Protein AF-A0A534IJT6-F1 (afdb_monomer)

Nearest PDB structures (foldseek):
  8g1h-assembly1_A-2  TM=8.885E-01  e=8.864E-21  synthetic construct
  7r8y-assembly1_A  TM=8.360E-01  e=1.418E-17  synthetic construct
  4jjp-assembly1_A  TM=8.317E-01  e=1.551E-15  Clostridioides difficile 630
  1jxi-assembly1_B  TM=8.438E-01  e=3.642E-15  Salmonella enterica subsp. enterica serovar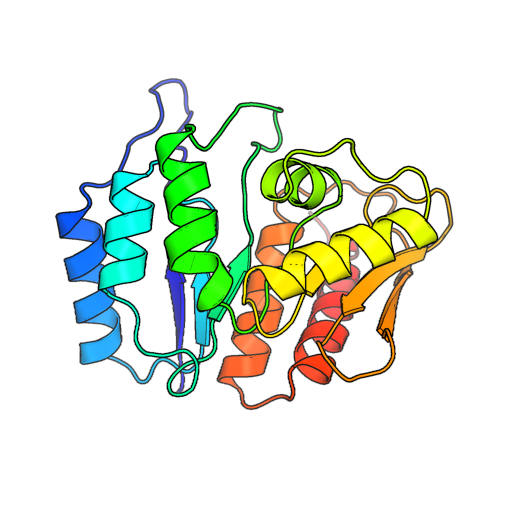 Typhimurium
  2i5b-assembly2_D  TM=8.541E-01  e=3.871E-15  Bacillus subtilis

Sequence (214 aa):
MTAVLVIAGSDSSGGAGLVREPPDLVRAQIAAAFATRRVGAIKIGMLGTGAVALAVAASLPPREQVPMVLDPVLLSSSGGVLLEDAGRTALREELLPRATLVTPNVAELASLLGVAAAGTEAELIEQGRALLELGPRSVLVKGGHGGGREAVDLLLLEREPLRRLSAPRSARTLRGTGCALASAIAAGLAAGSSLEDACARAKQHLVELFQQPA

Solvent-accessible surface area (backbone atoms only — not comparable to full-atom values): 11602 Å² total; per-residue (Å²): 129,60,37,66,47,75,47,61,57,57,76,57,69,87,83,68,54,71,60,76,75,58,37,69,56,54,36,52,52,53,54,50,49,62,74,73,42,56,58,31,11,31,28,38,45,35,50,57,37,25,64,34,38,46,31,49,45,77,63,55,76,60,40,90,80,34,40,25,31,36,31,62,51,47,57,44,100,83,70,45,80,38,49,50,69,64,19,53,49,30,42,52,71,56,40,35,46,46,17,45,30,34,49,27,38,57,65,42,46,16,62,76,71,75,51,78,59,60,89,45,71,69,48,42,51,52,51,49,49,59,52,38,76,52,43,21,57,22,34,36,41,43,39,78,82,66,87,69,71,48,32,47,27,43,38,41,42,93,88,53,77,79,42,76,49,72,41,76,48,70,94,70,90,70,87,60,56,68,59,51,36,45,48,39,25,20,48,27,41,29,72,68,43,53,71,67,57,11,48,51,50,19,56,54,50,51,52,54,60,72,69,53,84,132

Mean predicted aligned error: 5.78 Å

Structure (mmCIF, N/CA/C/O backbone):
data_AF-A0A534IJT6-F1
#
_entry.id   AF-A0A534IJT6-F1
#
loop_
_atom_site.group_PDB
_atom_site.id
_atom_site.type_symbol
_atom_site.label_atom_id
_atom_site.label_alt_id
_atom_site.label_comp_id
_atom_site.label_asym_id
_atom_site.label_entity_id
_atom_site.label_seq_id
_atom_site.pdbx_PDB_ins_code
_atom_site.Cartn_x
_atom_site.Cartn_y
_atom_site.Cartn_z
_atom_site.occupancy
_atom_site.B_iso_or_equiv
_atom_site.auth_seq_id
_atom_site.auth_comp_id
_atom_site.auth_asym_id
_atom_site.auth_atom_id
_atom_site.pdbx_PDB_model_num
ATOM 1 N N . MET A 1 1 ? -4.692 -24.698 2.012 1.00 56.59 1 MET A N 1
ATOM 2 C CA . MET A 1 1 ? -3.984 -23.562 2.641 1.00 56.59 1 MET A CA 1
ATOM 3 C C . MET A 1 1 ? -3.829 -22.471 1.593 1.00 56.59 1 MET A C 1
ATOM 5 O O . MET A 1 1 ? -3.441 -22.797 0.477 1.00 56.59 1 MET A O 1
ATOM 9 N N . THR A 1 2 ? -4.191 -21.232 1.916 1.00 76.00 2 THR A N 1
ATOM 10 C CA . THR A 1 2 ? -4.118 -20.082 1.000 1.00 76.00 2 THR A CA 1
ATOM 11 C C . THR A 1 2 ? -2.878 -19.255 1.344 1.00 76.00 2 THR A C 1
ATOM 13 O O . THR A 1 2 ? -2.618 -19.033 2.524 1.00 76.00 2 THR A O 1
ATOM 16 N N . ALA A 1 3 ? -2.086 -18.851 0.350 1.00 81.38 3 ALA A N 1
ATOM 17 C CA . ALA A 1 3 ? -0.833 -18.118 0.554 1.00 81.38 3 ALA A CA 1
ATOM 18 C C . ALA A 1 3 ? -0.976 -16.618 0.244 1.00 81.38 3 ALA A C 1
ATOM 20 O O . ALA A 1 3 ? -1.813 -16.227 -0.573 1.00 81.38 3 ALA A O 1
ATOM 21 N N . VAL A 1 4 ? -0.116 -15.800 0.858 1.00 78.56 4 VAL A N 1
ATOM 22 C CA . VAL A 1 4 ? 0.128 -14.411 0.445 1.00 78.56 4 VAL A CA 1
ATOM 23 C C . VAL A 1 4 ? 1.368 -14.392 -0.442 1.00 78.56 4 VAL A C 1
ATOM 25 O O . VAL A 1 4 ? 2.426 -14.865 -0.026 1.00 78.56 4 VAL A O 1
ATOM 28 N N . LEU A 1 5 ? 1.250 -13.849 -1.652 1.00 85.31 5 LEU A N 1
ATOM 29 C CA . LEU A 1 5 ? 2.411 -13.561 -2.493 1.00 85.31 5 LEU A CA 1
ATOM 30 C C . LEU A 1 5 ? 2.972 -12.194 -2.100 1.00 85.31 5 LEU A C 1
ATOM 32 O O . LEU A 1 5 ? 2.276 -11.189 -2.229 1.00 85.31 5 LEU A O 1
ATOM 36 N N . VAL A 1 6 ? 4.215 -12.155 -1.622 1.00 85.56 6 VAL A N 1
ATOM 37 C CA . VAL A 1 6 ? 4.917 -10.907 -1.296 1.00 85.56 6 VAL A CA 1
ATOM 38 C C . VAL A 1 6 ? 5.881 -10.574 -2.423 1.00 85.56 6 VAL A C 1
ATOM 40 O O . VAL A 1 6 ? 6.753 -11.373 -2.747 1.00 85.56 6 VAL A O 1
ATOM 43 N N . ILE A 1 7 ? 5.733 -9.380 -2.987 1.00 80.38 7 ILE A N 1
ATOM 44 C CA . ILE A 1 7 ? 6.621 -8.835 -4.010 1.00 80.38 7 ILE A CA 1
ATOM 45 C C . ILE A 1 7 ? 7.325 -7.629 -3.397 1.00 80.38 7 ILE A C 1
ATOM 47 O O . ILE A 1 7 ? 6.692 -6.616 -3.084 1.00 80.38 7 ILE A O 1
ATOM 51 N N . ALA A 1 8 ? 8.628 -7.756 -3.175 1.00 77.62 8 ALA A N 1
ATOM 52 C CA . ALA A 1 8 ? 9.473 -6.677 -2.694 1.00 77.62 8 ALA A CA 1
ATOM 53 C C . ALA A 1 8 ? 10.895 -6.866 -3.231 1.00 77.62 8 ALA A C 1
ATOM 55 O O . ALA A 1 8 ? 11.444 -7.958 -3.129 1.00 77.62 8 ALA A O 1
ATOM 56 N N . GLY A 1 9 ? 11.484 -5.807 -3.777 1.00 68.12 9 GLY A N 1
ATOM 57 C CA . GLY A 1 9 ? 12.906 -5.747 -4.073 1.00 68.12 9 GLY A CA 1
ATOM 58 C C . GLY A 1 9 ? 13.734 -5.677 -2.789 1.00 68.12 9 GLY A C 1
ATOM 59 O O . GLY A 1 9 ? 13.250 -5.265 -1.731 1.00 68.12 9 GLY A O 1
ATOM 60 N N . SER A 1 10 ? 14.997 -6.074 -2.890 1.00 59.19 10 SER A N 1
ATOM 61 C CA . SER A 1 10 ? 15.972 -6.005 -1.804 1.00 59.19 10 SER A CA 1
ATOM 62 C C . SER A 1 10 ? 16.837 -4.748 -1.899 1.00 59.19 10 SER A C 1
ATOM 64 O O . SER A 1 10 ? 17.400 -4.461 -2.953 1.00 59.19 10 SER A O 1
ATOM 66 N N . ASP A 1 11 ? 17.020 -4.048 -0.781 1.00 56.78 11 ASP A N 1
ATOM 67 C CA . ASP A 1 11 ? 18.117 -3.094 -0.599 1.00 56.78 11 ASP A CA 1
ATOM 68 C C . ASP A 1 11 ? 19.177 -3.754 0.294 1.00 56.78 11 ASP A C 1
ATOM 70 O O . ASP A 1 11 ? 19.076 -3.759 1.520 1.00 56.78 11 ASP A O 1
ATOM 74 N N . SER A 1 12 ? 20.168 -4.395 -0.325 1.00 48.81 12 SER A N 1
ATOM 75 C CA . SER A 1 12 ? 21.303 -5.008 0.368 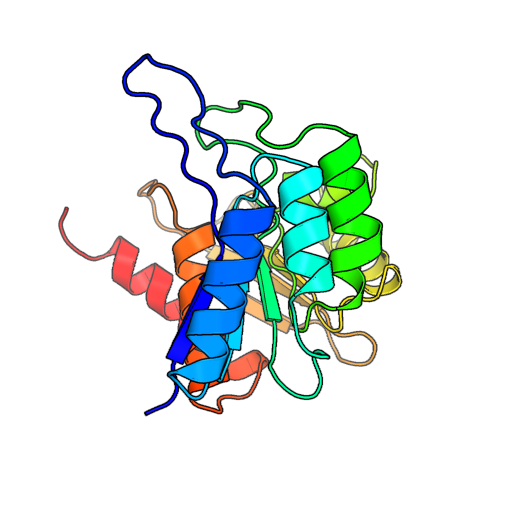1.00 48.81 12 SER A CA 1
ATOM 76 C C . SER A 1 12 ? 22.417 -3.982 0.608 1.00 48.81 12 SER A C 1
ATOM 78 O O . SER A 1 12 ? 23.564 -4.188 0.214 1.00 48.81 12 SER A O 1
ATOM 80 N N . SER A 1 13 ? 22.113 -2.850 1.242 1.00 43.97 13 SER A N 1
ATOM 81 C CA . SER A 1 13 ? 23.103 -1.811 1.547 1.00 43.97 13 SER A CA 1
ATOM 82 C C . SER A 1 13 ? 23.912 -2.124 2.815 1.00 43.97 13 SER A C 1
ATOM 84 O O . SER A 1 13 ? 23.954 -1.368 3.778 1.00 43.97 13 SER A O 1
ATOM 86 N N . GLY A 1 14 ? 24.673 -3.220 2.759 1.00 43.94 14 GLY A N 1
ATOM 87 C CA . GLY A 1 14 ? 25.918 -3.394 3.518 1.00 43.94 14 GLY A CA 1
ATOM 88 C C . GLY A 1 14 ? 27.112 -2.717 2.825 1.00 43.94 14 GLY A C 1
ATOM 89 O O . GLY A 1 14 ? 28.205 -3.269 2.819 1.00 43.94 14 GLY A O 1
ATOM 90 N N . GLY A 1 15 ? 26.895 -1.569 2.169 1.00 43.94 15 GLY A N 1
ATOM 91 C CA . GLY A 1 15 ? 27.931 -0.812 1.451 1.00 43.94 15 GLY A CA 1
ATOM 92 C C . GLY A 1 15 ? 28.111 -1.121 -0.045 1.00 43.94 15 GLY A C 1
ATOM 93 O O . GLY A 1 15 ? 28.956 -0.491 -0.670 1.00 43.94 15 GLY A O 1
ATOM 94 N N . ALA A 1 16 ? 27.320 -2.018 -0.649 1.00 38.72 16 ALA A N 1
ATOM 95 C CA . ALA A 1 16 ? 27.492 -2.452 -2.046 1.00 38.72 16 ALA A CA 1
ATOM 96 C C . ALA A 1 16 ? 26.245 -2.238 -2.936 1.00 38.72 16 ALA A C 1
ATOM 98 O O . ALA A 1 16 ? 25.869 -3.122 -3.693 1.00 38.72 16 ALA A O 1
ATOM 99 N N . GLY A 1 17 ? 25.601 -1.067 -2.858 1.00 49.50 17 GLY A N 1
ATOM 100 C CA . GLY A 1 17 ? 24.525 -0.667 -3.782 1.00 49.50 17 GLY A CA 1
ATOM 101 C C . GLY A 1 17 ? 23.226 -1.495 -3.718 1.00 49.50 17 GLY A C 1
ATOM 102 O O . GLY A 1 17 ? 23.151 -2.560 -3.109 1.00 49.50 17 GLY A O 1
ATOM 103 N N . LEU A 1 18 ? 22.166 -0.981 -4.351 1.00 55.06 18 LEU A N 1
ATOM 104 C CA . LEU A 1 18 ? 20.922 -1.732 -4.544 1.00 55.06 18 LEU A CA 1
ATOM 105 C C . LEU A 1 18 ? 21.147 -2.827 -5.595 1.00 55.06 18 LEU A C 1
ATOM 107 O O . LEU A 1 18 ? 21.312 -2.520 -6.778 1.00 55.06 18 LEU A O 1
ATOM 111 N N . VAL A 1 19 ? 21.099 -4.097 -5.189 1.00 55.97 19 VAL A N 1
ATOM 112 C CA . VAL A 1 19 ? 20.995 -5.215 -6.135 1.00 55.97 19 VAL A CA 1
ATOM 113 C C . VAL A 1 19 ? 19.565 -5.243 -6.668 1.00 55.97 19 VAL A C 1
ATOM 115 O O . VAL A 1 19 ? 18.615 -5.546 -5.948 1.00 55.97 19 VAL A O 1
ATOM 118 N N . ARG A 1 20 ? 19.411 -4.872 -7.940 1.00 69.62 20 ARG A N 1
ATOM 119 C CA . ARG A 1 20 ? 18.126 -4.836 -8.643 1.00 69.62 20 ARG A CA 1
ATOM 120 C C . ARG A 1 20 ? 17.890 -6.191 -9.309 1.00 69.62 20 ARG A C 1
ATOM 122 O O . ARG A 1 20 ? 18.710 -6.625 -10.116 1.00 69.62 20 ARG A O 1
ATOM 129 N N . GLU A 1 21 ? 16.782 -6.851 -8.984 1.00 79.06 21 GLU A N 1
ATOM 130 C CA . GLU A 1 21 ? 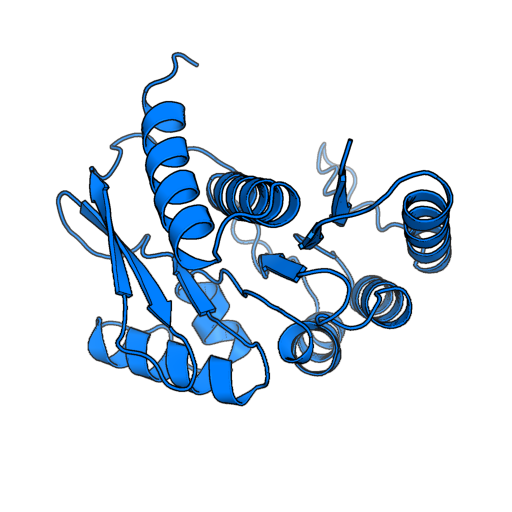16.426 -8.116 -9.633 1.00 79.06 21 GLU A CA 1
ATOM 131 C C . GLU A 1 21 ? 16.061 -7.901 -11.113 1.00 79.06 21 GLU A C 1
ATOM 133 O O . GLU A 1 21 ? 15.352 -6.939 -11.436 1.00 79.06 21 GLU A O 1
ATOM 138 N N . PRO A 1 22 ? 16.505 -8.784 -12.030 1.00 87.56 22 PRO A N 1
ATOM 139 C CA . PRO A 1 22 ? 16.087 -8.728 -13.423 1.00 87.56 22 PRO A CA 1
ATOM 140 C C . PRO A 1 22 ? 14.559 -8.862 -13.545 1.00 87.56 22 PRO A C 1
ATOM 142 O O . PRO A 1 22 ? 13.990 -9.794 -12.969 1.00 87.56 22 PRO A O 1
ATOM 145 N N . PRO A 1 23 ? 13.876 -8.012 -14.336 1.00 90.44 23 PRO A N 1
ATOM 146 C CA . PRO A 1 23 ? 12.422 -8.073 -14.494 1.00 90.44 23 PRO A CA 1
ATOM 147 C C . PRO A 1 23 ? 11.905 -9.459 -14.908 1.00 90.44 23 PRO A C 1
ATOM 149 O O . PRO A 1 23 ? 10.852 -9.892 -14.453 1.00 90.44 23 PRO A O 1
ATOM 152 N N . ASP A 1 24 ? 12.656 -10.177 -15.742 1.00 90.94 24 ASP A N 1
ATOM 153 C CA . ASP A 1 24 ? 12.303 -11.514 -16.231 1.00 90.94 24 ASP A CA 1
ATOM 154 C C . ASP A 1 24 ? 12.306 -12.560 -15.111 1.00 90.94 24 ASP A C 1
ATOM 156 O O . ASP A 1 24 ? 11.437 -13.434 -15.074 1.00 90.94 24 ASP A O 1
ATOM 160 N N . LEU A 1 25 ? 13.235 -12.429 -14.158 1.00 90.25 25 LEU A N 1
ATOM 161 C CA . LEU A 1 25 ? 13.285 -13.279 -12.973 1.00 90.25 25 LEU A CA 1
ATOM 162 C C . LEU A 1 25 ? 12.066 -13.029 -12.080 1.00 90.25 25 LEU A C 1
ATOM 164 O O . LEU A 1 25 ? 11.433 -13.988 -11.640 1.00 90.25 25 LEU A O 1
ATOM 168 N N . VAL A 1 26 ? 11.681 -11.763 -11.892 1.00 91.69 26 VAL A N 1
ATOM 169 C CA . VAL A 1 26 ? 10.476 -11.393 -11.132 1.00 91.69 26 VAL A CA 1
ATOM 170 C C . VAL A 1 26 ? 9.222 -12.006 -11.764 1.00 91.69 26 VAL A C 1
ATOM 172 O O . VAL A 1 26 ? 8.408 -12.604 -11.060 1.00 91.69 26 VAL A O 1
ATOM 175 N N . ARG A 1 27 ? 9.080 -11.951 -13.099 1.00 93.56 27 ARG A N 1
ATOM 176 C CA . ARG A 1 27 ? 7.950 -12.598 -13.799 1.00 93.56 27 ARG A CA 1
ATOM 177 C C . ARG A 1 27 ? 7.936 -14.110 -13.581 1.00 93.56 27 ARG A C 1
ATOM 179 O O . ARG A 1 27 ? 6.885 -14.673 -13.279 1.00 93.56 27 ARG A O 1
ATOM 186 N N . ALA A 1 28 ? 9.093 -14.763 -13.692 1.00 92.94 28 ALA A N 1
ATOM 187 C CA . ALA A 1 28 ? 9.215 -16.204 -13.486 1.00 92.94 28 ALA A CA 1
ATOM 188 C C . ALA A 1 28 ? 8.854 -16.622 -12.049 1.00 92.94 28 ALA A C 1
ATOM 190 O O . ALA A 1 28 ? 8.137 -17.605 -11.858 1.00 92.94 28 ALA A O 1
ATOM 191 N N . GLN A 1 29 ? 9.287 -15.859 -11.042 1.00 92.62 29 GLN A N 1
ATOM 192 C CA . GLN A 1 29 ? 8.944 -16.101 -9.638 1.00 92.62 29 GLN A CA 1
ATOM 193 C C . GLN A 1 29 ? 7.438 -15.948 -9.378 1.00 92.62 29 GLN A C 1
ATOM 195 O O . GLN A 1 29 ? 6.844 -16.798 -8.712 1.00 92.62 29 GLN A O 1
ATOM 200 N N . ILE A 1 30 ? 6.800 -14.907 -9.932 1.00 93.50 30 ILE A N 1
ATOM 201 C CA . ILE A 1 30 ? 5.348 -14.700 -9.815 1.00 93.50 30 ILE A CA 1
ATOM 202 C C . ILE A 1 30 ? 4.595 -15.869 -10.460 1.00 93.50 30 ILE A C 1
ATOM 204 O O . ILE A 1 30 ? 3.723 -16.464 -9.824 1.00 93.50 30 ILE A O 1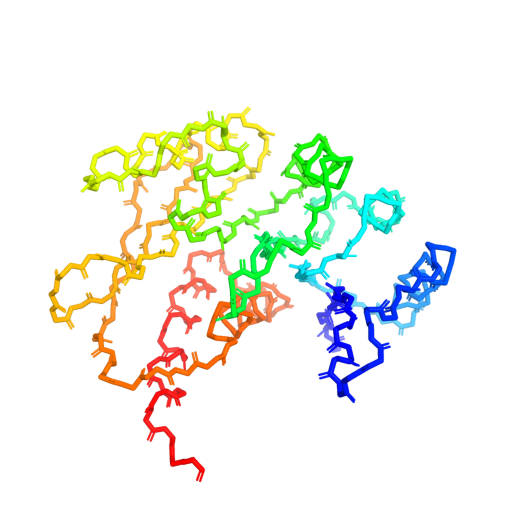
ATOM 208 N N . ALA A 1 31 ? 4.964 -16.250 -11.686 1.00 93.81 31 ALA A N 1
ATOM 209 C CA . ALA A 1 31 ? 4.352 -17.377 -12.386 1.00 93.81 31 ALA A CA 1
ATOM 210 C C . ALA A 1 31 ? 4.488 -18.688 -11.592 1.00 93.81 31 ALA A C 1
ATOM 212 O O . ALA A 1 31 ? 3.509 -19.416 -11.418 1.00 93.81 31 ALA A O 1
ATOM 213 N N . ALA A 1 32 ? 5.673 -18.962 -11.039 1.00 93.00 32 ALA A N 1
ATOM 214 C CA . ALA A 1 32 ? 5.912 -20.138 -10.207 1.00 93.00 32 ALA A CA 1
ATOM 215 C C . ALA A 1 32 ? 5.061 -20.136 -8.923 1.00 93.00 32 ALA A C 1
ATOM 217 O O . ALA A 1 32 ? 4.539 -21.181 -8.522 1.00 93.00 32 ALA A O 1
ATOM 218 N N . ALA A 1 33 ? 4.869 -18.978 -8.284 1.00 92.25 33 ALA A N 1
ATOM 219 C CA . ALA A 1 33 ? 4.030 -18.863 -7.093 1.00 92.25 33 ALA A CA 1
ATOM 220 C C . ALA A 1 33 ? 2.563 -19.223 -7.386 1.00 92.25 33 ALA A C 1
ATOM 222 O O . ALA A 1 33 ? 1.965 -20.002 -6.641 1.00 92.25 33 ALA A O 1
ATOM 223 N N . PHE A 1 34 ? 2.009 -18.721 -8.493 1.00 92.75 34 PHE A N 1
ATOM 224 C CA . PHE A 1 34 ? 0.642 -19.042 -8.916 1.00 92.75 34 PHE A CA 1
ATOM 225 C C . PHE A 1 34 ? 0.481 -20.488 -9.397 1.00 92.75 34 PHE A C 1
ATOM 227 O O . PHE A 1 34 ? -0.572 -21.084 -9.183 1.00 92.75 34 PHE A O 1
ATOM 234 N N . ALA A 1 35 ? 1.517 -21.078 -10.000 1.00 92.25 35 ALA A N 1
ATOM 235 C CA . ALA A 1 35 ? 1.485 -22.469 -10.447 1.00 92.25 35 ALA A CA 1
ATOM 236 C C . ALA A 1 35 ? 1.523 -23.480 -9.286 1.00 92.25 35 ALA A C 1
ATOM 238 O O . ALA A 1 35 ? 1.024 -24.595 -9.419 1.00 92.25 35 ALA A O 1
ATOM 239 N N . THR A 1 36 ? 2.125 -23.113 -8.151 1.00 87.56 36 THR A N 1
ATOM 240 C CA . THR A 1 36 ? 2.406 -24.055 -7.052 1.00 87.56 36 THR A CA 1
ATOM 241 C C . THR A 1 36 ? 1.455 -23.938 -5.868 1.00 87.56 36 THR A C 1
ATOM 243 O O . THR A 1 36 ? 1.322 -24.890 -5.096 1.00 87.56 36 THR A O 1
ATOM 246 N N . ARG A 1 37 ? 0.798 -22.788 -5.676 1.00 84.19 37 ARG A N 1
ATOM 247 C CA . ARG A 1 37 ? -0.090 -22.551 -4.532 1.00 84.19 37 ARG A CA 1
ATOM 248 C C . ARG A 1 37 ? -1.303 -21.725 -4.919 1.00 84.19 37 ARG A C 1
ATOM 250 O O . ARG A 1 37 ? -1.242 -20.836 -5.759 1.00 84.19 37 ARG A O 1
ATOM 257 N N . ARG A 1 38 ? -2.402 -21.943 -4.194 1.00 92.06 38 ARG A N 1
ATOM 258 C CA . ARG A 1 38 ? -3.538 -21.020 -4.214 1.00 92.06 38 ARG A CA 1
ATOM 259 C C . ARG A 1 38 ? -3.143 -19.726 -3.499 1.00 92.06 38 ARG A C 1
ATOM 261 O O . ARG A 1 38 ? -3.070 -19.694 -2.269 1.00 92.06 38 ARG A O 1
ATOM 268 N N . VAL A 1 39 ? -2.889 -18.674 -4.268 1.00 95.19 39 VAL A N 1
ATOM 269 C CA . VAL A 1 39 ? -2.648 -17.320 -3.754 1.00 95.19 39 VAL A CA 1
ATOM 270 C C . VAL A 1 39 ? -3.996 -16.666 -3.453 1.00 95.19 39 VAL A C 1
ATOM 272 O O . VAL A 1 39 ? -4.859 -16.611 -4.323 1.00 95.19 39 VAL A O 1
ATOM 275 N N . GLY A 1 40 ? -4.200 -16.213 -2.215 1.00 96.25 40 GLY A N 1
ATOM 276 C CA . GLY A 1 40 ? -5.447 -15.552 -1.796 1.00 96.25 40 GLY A CA 1
ATOM 277 C C . GLY A 1 40 ? -5.336 -14.054 -1.614 1.00 96.25 40 GLY A C 1
ATOM 278 O O . GLY A 1 40 ? -6.357 -13.391 -1.526 1.00 96.25 40 GLY A O 1
ATOM 279 N N . ALA A 1 41 ? -4.118 -13.528 -1.548 1.00 97.44 41 ALA A N 1
ATOM 280 C CA . ALA A 1 41 ? -3.858 -12.103 -1.612 1.00 97.44 41 ALA A CA 1
ATOM 281 C C . ALA A 1 41 ? -2.435 -11.866 -2.114 1.00 97.44 41 ALA A C 1
ATOM 283 O O . ALA A 1 41 ? -1.544 -12.707 -1.950 1.00 97.44 41 ALA A O 1
ATOM 284 N N . ILE A 1 42 ? -2.221 -10.695 -2.692 1.00 97.69 42 ILE A N 1
ATOM 285 C CA . ILE A 1 42 ? -0.914 -10.207 -3.115 1.00 97.69 42 ILE A CA 1
ATOM 286 C C . ILE A 1 42 ? -0.575 -9.004 -2.241 1.00 97.69 42 ILE A C 1
ATOM 288 O O . ILE A 1 42 ? -1.402 -8.109 -2.070 1.00 97.69 42 ILE A O 1
ATOM 292 N N . LYS A 1 43 ? 0.648 -8.958 -1.720 1.00 96.75 43 LYS A N 1
ATOM 293 C CA . LYS A 1 43 ? 1.229 -7.761 -1.116 1.00 96.75 43 LYS A CA 1
ATOM 294 C C . LYS A 1 43 ? 2.374 -7.277 -1.988 1.00 96.75 43 LYS A C 1
ATOM 296 O O . LYS A 1 43 ? 3.324 -8.017 -2.233 1.00 96.75 43 LYS A O 1
ATOM 301 N N . ILE A 1 44 ? 2.329 -6.012 -2.378 1.00 94.56 44 ILE A N 1
ATOM 302 C CA . ILE A 1 44 ? 3.422 -5.338 -3.079 1.00 94.56 44 ILE A CA 1
ATOM 303 C C . ILE A 1 44 ? 4.039 -4.314 -2.131 1.00 94.56 44 ILE A C 1
ATOM 305 O O . ILE A 1 44 ? 3.321 -3.569 -1.473 1.00 94.56 44 ILE A O 1
ATOM 309 N N . GLY A 1 45 ? 5.364 -4.331 -1.997 1.00 90.38 45 GLY A N 1
ATOM 310 C CA . GLY A 1 45 ? 6.136 -3.327 -1.263 1.00 90.38 45 GLY A CA 1
ATOM 311 C C . GLY A 1 45 ? 7.071 -2.543 -2.175 1.00 90.38 45 GLY A C 1
ATOM 312 O O . GLY A 1 45 ? 6.713 -2.181 -3.289 1.00 90.38 45 GLY A O 1
ATOM 313 N N . MET A 1 46 ? 8.295 -2.311 -1.698 1.00 87.25 46 MET A N 1
ATOM 314 C CA . MET A 1 46 ? 9.351 -1.659 -2.473 1.00 87.25 46 MET A CA 1
ATOM 315 C C . MET A 1 46 ? 9.619 -2.417 -3.781 1.00 87.25 46 MET A C 1
ATOM 317 O O . MET A 1 46 ? 9.848 -3.616 -3.737 1.00 87.25 46 MET A O 1
ATOM 321 N N . LEU A 1 47 ? 9.619 -1.738 -4.931 1.00 83.94 47 LEU A N 1
ATOM 322 C CA . LEU A 1 47 ? 9.878 -2.355 -6.248 1.00 83.94 47 LEU A CA 1
ATOM 323 C C . LEU A 1 47 ? 11.257 -2.000 -6.828 1.00 83.94 47 LEU A C 1
ATOM 325 O O . LEU A 1 47 ? 11.752 -2.685 -7.719 1.00 83.94 47 LEU A O 1
ATOM 329 N N . GLY A 1 48 ? 11.886 -0.932 -6.331 1.00 77.25 48 GLY A N 1
ATOM 330 C CA . GLY A 1 48 ? 13.230 -0.486 -6.711 1.00 77.25 48 GLY A CA 1
ATOM 331 C C . GLY A 1 48 ? 13.343 0.182 -8.090 1.00 77.25 48 GLY A C 1
ATOM 332 O O . GLY A 1 48 ? 14.005 1.208 -8.208 1.00 77.25 48 GLY A O 1
ATOM 333 N N . THR A 1 49 ? 12.716 -0.361 -9.143 1.00 80.44 49 THR A N 1
ATOM 334 C CA . THR A 1 49 ? 12.815 0.173 -10.521 1.00 80.44 49 THR A CA 1
ATOM 335 C C . THR A 1 49 ? 11.486 0.178 -11.263 1.00 80.44 49 THR A C 1
ATOM 337 O O . THR A 1 49 ? 10.598 -0.627 -10.967 1.00 80.44 49 THR A O 1
ATOM 340 N N . GLY A 1 50 ? 11.369 1.032 -12.287 1.00 83.69 50 GLY A N 1
ATOM 341 C CA . GLY A 1 50 ? 10.195 1.023 -13.164 1.00 83.69 50 GLY A CA 1
ATOM 342 C C . GLY A 1 50 ? 10.055 -0.256 -13.981 1.00 83.69 50 GLY A C 1
ATOM 343 O O . GLY A 1 50 ? 8.951 -0.774 -14.112 1.00 83.69 50 GLY A O 1
ATOM 344 N N . ALA A 1 51 ? 11.163 -0.841 -14.439 1.00 87.62 51 ALA A N 1
ATOM 345 C CA . ALA A 1 51 ? 11.130 -2.099 -15.183 1.00 87.62 51 ALA A CA 1
ATOM 346 C C . ALA A 1 51 ? 10.570 -3.263 -14.343 1.00 87.62 51 ALA A C 1
ATOM 348 O O . ALA A 1 51 ? 9.781 -4.066 -14.843 1.00 87.62 51 ALA A O 1
ATOM 349 N N . VAL A 1 52 ? 10.927 -3.329 -13.055 1.00 88.56 52 VAL A N 1
ATOM 350 C CA . VAL A 1 52 ? 10.345 -4.301 -12.117 1.00 88.56 52 VAL A CA 1
ATOM 351 C C . VAL A 1 52 ? 8.867 -3.999 -11.879 1.00 88.56 52 VAL A C 1
ATOM 353 O O . VAL A 1 52 ? 8.060 -4.920 -11.925 1.00 88.56 52 VAL A O 1
ATOM 356 N N . ALA A 1 53 ? 8.480 -2.733 -11.694 1.00 89.25 53 ALA A N 1
ATOM 357 C CA . ALA A 1 53 ? 7.074 -2.368 -11.514 1.00 89.25 53 ALA A CA 1
ATOM 358 C C . ALA A 1 53 ? 6.192 -2.782 -12.705 1.00 89.25 53 ALA A C 1
ATOM 360 O O . ALA A 1 53 ? 5.136 -3.380 -12.500 1.00 89.25 53 ALA A O 1
ATOM 361 N N . LEU A 1 54 ? 6.660 -2.551 -13.935 1.00 91.06 54 LEU A N 1
ATOM 362 C CA . LEU A 1 54 ? 5.980 -2.977 -15.162 1.00 91.06 54 LEU A CA 1
ATOM 363 C C . LEU A 1 54 ? 5.901 -4.503 -15.277 1.00 91.06 54 LEU A C 1
ATOM 365 O O . LEU A 1 54 ? 4.851 -5.048 -15.604 1.00 91.06 54 LEU A O 1
ATOM 369 N N . ALA A 1 55 ? 6.993 -5.209 -14.975 1.00 92.88 55 ALA A N 1
ATOM 370 C CA . ALA A 1 55 ? 7.013 -6.669 -14.999 1.00 92.88 55 ALA A CA 1
ATOM 371 C C . ALA A 1 55 ? 6.063 -7.284 -13.967 1.00 92.88 55 ALA A C 1
ATOM 373 O O . ALA A 1 55 ? 5.377 -8.263 -14.272 1.00 92.88 55 ALA A O 1
ATOM 374 N N . VAL A 1 56 ? 5.999 -6.695 -12.771 1.00 93.50 56 VAL A N 1
ATOM 375 C CA . VAL A 1 56 ? 5.027 -7.061 -11.745 1.00 93.50 56 VAL A CA 1
ATOM 376 C C . VAL A 1 56 ? 3.631 -6.828 -12.287 1.00 93.50 56 VAL A C 1
ATOM 378 O O . VAL A 1 56 ? 2.895 -7.800 -12.392 1.00 93.50 56 VAL A O 1
ATOM 381 N N . ALA A 1 57 ? 3.290 -5.612 -12.724 1.00 92.44 57 ALA A N 1
ATOM 382 C CA . ALA A 1 57 ? 1.974 -5.309 -13.279 1.00 92.44 57 ALA A CA 1
ATOM 383 C C . ALA A 1 57 ? 1.574 -6.320 -14.368 1.00 92.44 57 ALA A C 1
ATOM 385 O O . ALA A 1 57 ? 0.554 -6.990 -14.237 1.00 92.44 57 ALA A O 1
ATOM 386 N N . ALA A 1 58 ? 2.416 -6.558 -15.372 1.00 93.38 58 ALA A N 1
ATOM 387 C CA . ALA A 1 58 ? 2.130 -7.506 -16.450 1.00 93.38 58 ALA A CA 1
ATOM 388 C C . ALA A 1 58 ? 1.881 -8.960 -15.986 1.00 93.38 58 ALA A C 1
ATOM 390 O O . ALA A 1 58 ? 1.267 -9.732 -16.717 1.00 93.38 58 ALA A O 1
ATOM 391 N N . SER A 1 59 ? 2.335 -9.341 -14.787 1.00 94.69 59 SER A N 1
ATOM 392 C CA . SER A 1 59 ? 2.258 -10.718 -14.274 1.00 94.69 59 SER A CA 1
ATOM 393 C C . SER A 1 59 ? 1.114 -10.966 -13.290 1.00 94.69 59 SER A C 1
ATOM 395 O O . SER A 1 59 ? 0.893 -12.110 -12.891 1.00 94.69 59 SER A O 1
ATOM 397 N N . LEU A 1 60 ? 0.406 -9.925 -12.844 1.00 93.81 60 LEU A N 1
ATOM 398 C CA . LEU A 1 60 ? -0.653 -10.088 -11.845 1.00 93.81 60 LEU A CA 1
ATOM 399 C C . LEU A 1 60 ? -1.985 -10.476 -12.497 1.00 93.81 60 LEU A C 1
ATOM 401 O O . LEU A 1 60 ? -2.277 -10.034 -13.612 1.00 93.81 60 LEU A O 1
ATOM 405 N N . PRO A 1 61 ? -2.847 -11.226 -11.792 1.00 93.25 61 PRO A N 1
ATOM 406 C CA . PRO A 1 61 ? -4.227 -11.429 -12.211 1.00 93.25 61 PRO A CA 1
ATOM 407 C C . PRO A 1 61 ? -5.073 -10.154 -12.001 1.00 93.25 61 PRO A C 1
ATOM 409 O O . PRO A 1 61 ? -4.640 -9.210 -11.327 1.00 93.25 61 PRO A O 1
ATOM 412 N N . PRO A 1 62 ? -6.296 -10.094 -12.553 1.00 90.56 62 PRO A N 1
ATOM 413 C CA . PRO A 1 62 ? -7.277 -9.080 -12.179 1.00 90.56 62 PRO A CA 1
ATOM 414 C C . PRO A 1 62 ? -7.552 -9.092 -10.669 1.00 90.56 62 PRO A C 1
ATOM 416 O O . PRO A 1 62 ? -7.589 -10.155 -10.042 1.00 90.56 62 PRO A O 1
ATOM 419 N N . ARG A 1 63 ? -7.793 -7.915 -10.088 1.00 89.69 63 ARG A N 1
ATOM 420 C CA . ARG A 1 63 ? -8.032 -7.744 -8.641 1.00 89.69 63 ARG A CA 1
ATOM 421 C C . ARG A 1 63 ? -9.283 -8.472 -8.140 1.00 89.69 63 ARG A C 1
ATOM 423 O O . ARG A 1 63 ? -9.383 -8.784 -6.959 1.00 89.69 63 ARG A O 1
ATOM 430 N N . GLU A 1 64 ? -10.233 -8.744 -9.032 1.00 91.38 64 GLU A N 1
ATOM 431 C CA . GLU A 1 64 ? -11.449 -9.516 -8.764 1.00 91.38 64 GLU A CA 1
ATOM 432 C C . GLU A 1 64 ? -11.147 -11.001 -8.514 1.00 91.38 64 GLU A C 1
ATOM 434 O O . GLU A 1 64 ? -11.937 -11.680 -7.863 1.00 91.38 64 GLU A O 1
ATOM 439 N N . GLN A 1 65 ? -10.014 -11.510 -9.013 1.00 93.44 65 GLN A N 1
ATOM 440 C CA . GLN A 1 65 ? -9.583 -12.889 -8.772 1.00 93.44 65 GLN A CA 1
ATOM 441 C C . GLN A 1 65 ? -8.748 -13.005 -7.499 1.00 93.44 65 GLN A C 1
ATOM 443 O O . GLN A 1 65 ? -8.931 -13.945 -6.726 1.00 93.44 65 GLN A O 1
ATOM 448 N N . VAL A 1 66 ? -7.820 -12.066 -7.290 1.00 96.06 66 VAL A N 1
ATOM 449 C CA . VAL A 1 66 ? -6.930 -12.056 -6.126 1.00 96.06 66 VAL A CA 1
ATOM 450 C C . VAL A 1 66 ? -6.763 -10.620 -5.629 1.00 96.06 66 VAL A C 1
ATOM 452 O O . VAL A 1 66 ? -6.246 -9.786 -6.376 1.00 96.06 66 VAL A O 1
ATOM 455 N N . PRO A 1 67 ? -7.156 -10.311 -4.379 1.00 97.25 67 PRO A N 1
ATOM 456 C CA . PRO A 1 67 ? -7.018 -8.970 -3.847 1.00 97.25 67 PRO A CA 1
ATOM 457 C C . PRO A 1 67 ? -5.548 -8.566 -3.714 1.00 97.25 67 PRO A C 1
ATOM 459 O O . PRO A 1 67 ? -4.697 -9.357 -3.297 1.00 97.25 67 PRO A O 1
ATOM 462 N N . MET A 1 68 ? -5.261 -7.307 -4.035 1.00 97.38 68 MET A N 1
ATOM 463 C CA . MET A 1 68 ? -3.917 -6.738 -4.004 1.00 97.38 68 MET A CA 1
ATOM 464 C C . MET A 1 68 ? -3.824 -5.593 -2.995 1.00 97.38 68 MET A C 1
ATOM 466 O O . MET A 1 68 ? -4.536 -4.594 -3.117 1.00 97.38 68 MET A O 1
ATOM 470 N N . VAL A 1 69 ? -2.904 -5.728 -2.041 1.00 98.25 69 VAL A N 1
ATOM 471 C CA . VAL A 1 69 ? -2.485 -4.671 -1.116 1.00 98.25 69 VAL A CA 1
ATOM 472 C C . VAL A 1 69 ? -1.183 -4.065 -1.631 1.00 98.25 69 VAL A C 1
ATOM 474 O O . VAL A 1 69 ? -0.149 -4.734 -1.675 1.00 98.25 69 VAL A O 1
ATOM 477 N N . LEU A 1 70 ? -1.230 -2.797 -2.021 1.00 97.12 70 LEU A N 1
ATOM 478 C CA . LEU A 1 70 ? -0.085 -2.037 -2.502 1.00 97.12 70 LEU A CA 1
ATOM 479 C C . LEU A 1 70 ? 0.413 -1.094 -1.403 1.00 97.12 70 LEU A C 1
ATOM 481 O O . LEU A 1 70 ? -0.269 -0.136 -1.047 1.00 97.12 70 LEU A O 1
ATOM 485 N N . ASP A 1 71 ? 1.614 -1.348 -0.891 1.00 94.88 71 ASP A N 1
ATOM 486 C CA . ASP A 1 71 ? 2.336 -0.444 0.005 1.00 94.88 71 ASP A CA 1
ATOM 487 C C . ASP A 1 71 ? 3.351 0.351 -0.832 1.00 94.88 71 ASP A C 1
ATOM 489 O O . ASP A 1 71 ? 4.390 -0.206 -1.208 1.00 94.88 71 ASP A O 1
ATOM 493 N N . PRO A 1 72 ? 3.047 1.610 -1.206 1.00 89.62 72 PRO A N 1
ATOM 494 C CA . PRO A 1 72 ? 3.857 2.389 -2.135 1.00 89.62 72 PRO A CA 1
ATOM 495 C C . PRO A 1 72 ? 5.098 2.930 -1.416 1.00 89.62 72 PRO A C 1
ATOM 497 O O . PRO A 1 72 ? 5.178 4.108 -1.086 1.00 89.62 72 PRO A O 1
ATOM 500 N N . VAL A 1 73 ? 6.069 2.056 -1.149 1.00 84.50 73 VAL A N 1
ATOM 501 C CA . VAL A 1 73 ? 7.323 2.411 -0.474 1.00 84.50 73 VAL A CA 1
ATOM 502 C C . VAL A 1 73 ? 8.184 3.249 -1.425 1.00 84.50 73 VAL A C 1
ATOM 504 O O . VAL A 1 73 ? 8.949 2.711 -2.227 1.00 84.50 73 VAL A O 1
ATOM 507 N N . LEU A 1 74 ? 8.025 4.573 -1.358 1.00 76.81 74 LEU A N 1
ATOM 508 C CA . LEU A 1 74 ? 8.711 5.535 -2.235 1.00 76.81 74 LEU A CA 1
ATOM 509 C C . LEU A 1 74 ? 10.027 6.066 -1.645 1.00 76.81 74 LEU A C 1
ATOM 511 O O . LEU A 1 74 ? 10.921 6.474 -2.391 1.00 76.81 74 LEU A O 1
ATOM 515 N N . LEU A 1 75 ? 10.149 6.061 -0.317 1.00 68.75 75 LEU A N 1
ATOM 516 C CA . LEU A 1 75 ? 11.297 6.587 0.420 1.00 68.75 75 LEU A CA 1
ATOM 517 C C . LEU A 1 75 ? 11.823 5.544 1.403 1.00 68.75 75 LEU A C 1
ATOM 519 O O . LEU A 1 75 ? 11.049 4.817 2.032 1.00 68.75 75 LEU A O 1
ATOM 523 N N . SER A 1 76 ? 13.144 5.469 1.548 1.00 64.50 76 SER A N 1
ATOM 524 C CA . SER A 1 76 ? 13.753 4.605 2.553 1.00 64.50 76 SER A CA 1
ATOM 525 C C . SER A 1 76 ? 13.503 5.165 3.952 1.00 64.50 76 SER A C 1
ATOM 527 O O . SER A 1 76 ? 13.273 6.360 4.144 1.00 64.50 76 SER A O 1
ATOM 529 N N . SER A 1 77 ? 13.641 4.314 4.971 1.00 55.03 77 SER A N 1
ATOM 530 C CA . SER A 1 77 ? 13.646 4.764 6.371 1.00 55.03 77 SER A CA 1
ATOM 531 C C . SER A 1 77 ? 14.777 5.762 6.687 1.00 55.03 77 SER A C 1
ATOM 533 O O . SER A 1 77 ? 14.743 6.389 7.740 1.00 55.03 77 SER A O 1
ATOM 535 N N . SER A 1 78 ? 15.769 5.894 5.796 1.00 53.16 78 SER A N 1
ATOM 536 C CA . SER A 1 78 ? 16.876 6.859 5.848 1.00 53.16 78 SER A CA 1
ATOM 537 C C . SER A 1 78 ? 16.687 8.075 4.923 1.00 53.16 78 SER A C 1
ATOM 539 O O . SER A 1 78 ? 17.590 8.901 4.831 1.00 53.16 78 SER A O 1
ATOM 541 N N . GLY A 1 79 ? 15.534 8.211 4.254 1.00 54.38 79 GLY A N 1
ATOM 542 C CA . GLY A 1 79 ? 15.191 9.358 3.402 1.00 54.38 79 GLY A CA 1
ATOM 543 C C . GLY A 1 79 ? 15.692 9.284 1.954 1.00 54.38 79 GLY A C 1
ATOM 544 O O . GLY A 1 79 ? 15.540 10.249 1.210 1.00 54.38 79 GLY A O 1
ATOM 545 N N . GLY A 1 80 ? 16.271 8.158 1.530 1.00 58.03 80 GLY A N 1
ATOM 546 C CA . GLY A 1 80 ? 16.708 7.948 0.150 1.00 58.03 80 GLY A CA 1
ATOM 547 C C . GLY A 1 80 ? 15.531 7.705 -0.795 1.00 58.03 80 GLY A C 1
ATOM 548 O O . GLY A 1 80 ? 14.577 7.012 -0.437 1.00 58.03 80 GLY A O 1
ATOM 549 N N . VAL A 1 81 ? 15.603 8.248 -2.013 1.00 64.81 81 VAL A N 1
ATOM 550 C CA . VAL A 1 81 ? 14.638 7.950 -3.081 1.00 64.81 81 VAL A CA 1
ATOM 551 C C . VAL A 1 81 ? 14.811 6.493 -3.505 1.00 64.81 81 VAL A C 1
ATOM 553 O O . VAL A 1 81 ? 15.885 6.104 -3.958 1.00 64.81 81 VAL A O 1
ATOM 556 N N . LEU A 1 82 ? 13.753 5.694 -3.361 1.00 65.88 82 LEU A N 1
ATOM 557 C CA . LEU A 1 82 ? 13.774 4.265 -3.695 1.00 65.88 82 LEU A CA 1
ATOM 558 C C . LEU A 1 82 ? 13.198 3.948 -5.075 1.00 65.88 82 LEU A C 1
ATOM 560 O O . LEU A 1 82 ? 13.308 2.813 -5.534 1.00 65.88 82 LEU A O 1
ATOM 564 N N . LEU A 1 83 ? 12.565 4.929 -5.721 1.00 69.88 83 LEU A N 1
ATOM 565 C CA . LEU A 1 83 ? 11.913 4.752 -7.010 1.00 69.88 83 LEU A CA 1
ATOM 566 C C . LEU A 1 83 ? 12.154 5.973 -7.900 1.00 69.88 83 LEU A C 1
ATOM 568 O O . LEU A 1 83 ? 11.823 7.101 -7.533 1.00 69.88 83 LEU A O 1
ATOM 572 N N . GLU A 1 84 ? 12.751 5.731 -9.063 1.00 74.06 84 GLU A N 1
ATOM 573 C CA . GLU A 1 84 ? 12.946 6.735 -10.114 1.00 74.06 84 GLU A CA 1
ATOM 574 C C . GLU A 1 84 ? 11.612 7.131 -10.769 1.00 74.06 84 GLU A C 1
ATOM 576 O O . GLU A 1 84 ? 10.603 6.439 -10.608 1.00 74.06 84 GLU A O 1
ATOM 581 N N . ASP A 1 85 ? 11.592 8.224 -11.534 1.00 76.94 85 ASP A N 1
ATOM 582 C CA . ASP A 1 85 ? 10.352 8.771 -12.107 1.00 76.94 85 ASP A CA 1
ATOM 583 C C . ASP A 1 85 ? 9.604 7.772 -12.991 1.00 76.94 85 ASP A C 1
ATOM 585 O O . ASP A 1 85 ? 8.395 7.621 -12.846 1.00 76.94 85 ASP A O 1
ATOM 589 N N . ALA A 1 86 ? 10.320 6.995 -13.807 1.00 75.50 86 ALA A N 1
ATOM 590 C CA . ALA A 1 86 ? 9.713 5.926 -14.600 1.00 75.50 86 ALA A CA 1
ATOM 591 C C . ALA A 1 86 ? 9.003 4.876 -13.724 1.00 75.50 86 ALA A C 1
ATOM 593 O O . ALA A 1 86 ? 7.954 4.350 -14.095 1.00 75.50 86 ALA A O 1
ATOM 594 N N . GLY A 1 87 ? 9.542 4.586 -12.536 1.00 79.75 87 GLY A N 1
ATOM 595 C CA . GLY A 1 87 ? 8.893 3.701 -11.576 1.00 79.75 87 GLY A CA 1
ATOM 596 C C . GLY A 1 87 ? 7.686 4.329 -10.894 1.00 79.75 87 GLY A C 1
ATOM 597 O O . GLY A 1 87 ? 6.698 3.632 -10.675 1.00 79.75 87 GLY A O 1
ATOM 598 N N . ARG A 1 88 ? 7.718 5.637 -10.618 1.00 81.69 88 ARG A N 1
ATOM 599 C CA . ARG A 1 88 ? 6.543 6.372 -10.125 1.00 81.69 88 ARG A CA 1
ATOM 600 C C . ARG A 1 88 ? 5.409 6.357 -11.149 1.00 81.69 88 ARG A C 1
ATOM 602 O O . ARG A 1 88 ? 4.272 6.088 -10.767 1.00 81.69 88 ARG A O 1
ATOM 609 N N . THR A 1 89 ? 5.719 6.571 -12.426 1.00 85.56 89 THR A N 1
ATOM 610 C CA . THR A 1 89 ? 4.747 6.477 -13.524 1.00 85.56 89 THR A CA 1
ATOM 611 C C . THR A 1 89 ? 4.153 5.076 -13.611 1.00 85.56 89 THR A C 1
ATOM 613 O O . THR A 1 89 ? 2.939 4.937 -13.520 1.00 85.56 89 THR A O 1
ATOM 616 N N . ALA A 1 90 ? 4.983 4.028 -13.659 1.00 87.88 90 ALA A N 1
ATOM 617 C CA . ALA A 1 90 ? 4.499 2.645 -13.701 1.00 87.88 90 ALA A CA 1
ATOM 618 C C . ALA A 1 90 ? 3.628 2.287 -12.483 1.00 87.88 90 ALA A C 1
ATOM 620 O O . ALA A 1 90 ? 2.586 1.651 -12.615 1.00 87.88 90 ALA A O 1
ATOM 621 N N . LEU A 1 91 ? 4.014 2.724 -11.283 1.00 90.06 91 LEU A N 1
ATOM 622 C CA . LEU A 1 91 ? 3.206 2.534 -10.081 1.00 90.06 91 LEU A CA 1
ATOM 623 C C . LEU A 1 91 ? 1.833 3.204 -10.224 1.00 90.06 91 LEU A C 1
ATOM 625 O O . LEU A 1 91 ? 0.818 2.592 -9.894 1.00 90.06 91 LEU A O 1
ATOM 629 N N . ARG A 1 92 ? 1.806 4.446 -10.716 1.00 90.62 92 ARG A N 1
ATOM 630 C CA . ARG A 1 92 ? 0.591 5.252 -10.834 1.00 90.62 92 ARG A CA 1
ATOM 631 C C . ARG A 1 92 ? -0.347 4.761 -11.934 1.00 90.62 92 ARG A C 1
ATOM 633 O O . ARG A 1 92 ? -1.550 4.736 -11.713 1.00 90.62 92 ARG A O 1
ATOM 640 N N . GLU A 1 93 ? 0.188 4.392 -13.089 1.00 91.62 93 GLU A N 1
ATOM 641 C CA . GLU A 1 93 ? -0.603 4.066 -14.280 1.00 91.62 93 GLU A CA 1
ATOM 642 C C . GLU A 1 93 ? -0.958 2.578 -14.357 1.00 91.62 93 GLU A C 1
ATOM 644 O O . GLU A 1 93 ? -2.052 2.237 -14.794 1.00 91.62 93 GLU A O 1
ATOM 649 N N . GLU A 1 94 ? -0.090 1.689 -13.864 1.00 93.25 94 GLU A N 1
ATOM 650 C CA . GLU A 1 94 ? -0.255 0.241 -14.056 1.00 93.25 94 GLU A CA 1
ATOM 651 C C . GLU A 1 94 ? -0.653 -0.505 -12.777 1.00 93.25 94 GLU A C 1
ATOM 653 O O . GLU A 1 94 ? -1.383 -1.497 -12.832 1.00 93.25 94 GLU A O 1
ATOM 658 N N . LEU A 1 95 ? -0.183 -0.060 -11.603 1.00 94.31 95 LEU A N 1
ATOM 659 C 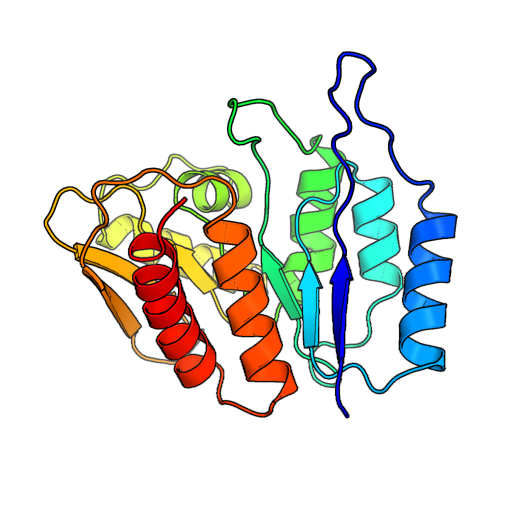CA . LEU A 1 95 ? -0.416 -0.766 -10.335 1.00 94.31 95 LEU A CA 1
ATOM 660 C C . LEU A 1 95 ? -1.545 -0.158 -9.498 1.00 94.31 95 LEU A C 1
ATOM 662 O O . LEU A 1 95 ? -2.379 -0.916 -8.997 1.00 94.31 95 LEU A O 1
ATOM 666 N N . LEU A 1 96 ? -1.616 1.172 -9.349 1.00 95.12 96 LEU A N 1
ATOM 667 C CA . LEU A 1 96 ? -2.685 1.825 -8.576 1.00 95.12 96 LEU A CA 1
ATOM 668 C C . LEU A 1 96 ? -4.090 1.414 -9.048 1.00 95.12 96 LEU A C 1
ATOM 670 O O . LEU A 1 96 ? -4.864 0.982 -8.189 1.00 95.12 96 LEU A O 1
ATOM 674 N N . PRO A 1 97 ? -4.428 1.422 -10.358 1.00 95.19 97 PRO A N 1
ATOM 675 C CA . PRO A 1 97 ? -5.781 1.078 -10.807 1.00 95.19 97 PRO A CA 1
ATOM 676 C C . PRO A 1 97 ? -6.185 -0.363 -10.483 1.00 95.19 97 PRO A C 1
ATOM 678 O O . PRO A 1 97 ? -7.356 -0.737 -10.519 1.00 95.19 97 PRO A O 1
ATOM 681 N N . ARG A 1 98 ? -5.211 -1.213 -10.164 1.00 95.50 98 ARG A N 1
ATOM 682 C CA . ARG A 1 98 ? -5.413 -2.632 -9.885 1.00 95.50 98 ARG A CA 1
ATOM 683 C C . ARG A 1 98 ? -5.461 -2.930 -8.396 1.00 95.50 98 ARG A C 1
ATOM 685 O O . ARG A 1 98 ? -5.767 -4.057 -8.019 1.00 95.50 98 ARG A O 1
ATOM 692 N N . ALA A 1 99 ? -5.140 -1.968 -7.538 1.00 97.00 99 ALA A N 1
ATOM 693 C CA . ALA A 1 99 ? -5.067 -2.207 -6.108 1.00 97.00 99 ALA A CA 1
ATOM 694 C C . ALA A 1 99 ? -6.467 -2.384 -5.512 1.00 97.00 99 ALA A C 1
ATOM 696 O O . ALA A 1 99 ? -7.368 -1.567 -5.710 1.00 97.00 99 ALA A O 1
ATOM 697 N N . THR A 1 100 ? -6.636 -3.449 -4.730 1.00 97.69 100 THR A N 1
ATOM 698 C CA . THR A 1 100 ? -7.781 -3.569 -3.824 1.00 97.69 100 THR A CA 1
ATOM 699 C C . THR A 1 100 ? -7.646 -2.551 -2.705 1.00 97.69 100 THR A C 1
ATOM 701 O O . THR A 1 100 ? -8.629 -1.898 -2.369 1.00 97.69 100 THR A O 1
ATOM 704 N N . LEU A 1 101 ? -6.432 -2.400 -2.171 1.00 98.31 101 LEU A N 1
ATOM 705 C CA . LEU A 1 101 ? -6.080 -1.429 -1.146 1.00 98.31 101 LEU A CA 1
ATOM 706 C C . LEU A 1 101 ? -4.707 -0.826 -1.437 1.00 98.31 101 LEU A C 1
ATOM 708 O O . LEU A 1 101 ? -3.753 -1.565 -1.679 1.00 98.31 101 LEU A O 1
ATOM 712 N N . VAL A 1 102 ? -4.589 0.494 -1.329 1.00 98.06 102 VAL A N 1
ATOM 713 C CA . VAL A 1 102 ? -3.296 1.193 -1.276 1.00 98.06 102 VAL A CA 1
ATOM 714 C C . VAL A 1 102 ? -3.082 1.715 0.139 1.00 98.06 102 VAL A C 1
ATOM 716 O O . VAL A 1 102 ? -3.997 2.294 0.721 1.00 98.06 102 VAL A O 1
ATOM 719 N N . THR A 1 103 ? -1.888 1.534 0.702 1.00 96.88 103 THR A N 1
ATOM 720 C CA . THR A 1 103 ? -1.579 1.923 2.088 1.00 96.88 103 THR A CA 1
ATOM 721 C C . THR A 1 103 ? -0.530 3.039 2.171 1.00 96.88 103 THR A C 1
ATOM 723 O O . THR A 1 103 ? 0.526 2.806 2.759 1.00 96.88 103 THR A O 1
ATOM 726 N N . PRO A 1 104 ? -0.726 4.233 1.576 1.00 95.00 104 PRO A N 1
ATOM 727 C CA . PRO A 1 104 ? 0.288 5.284 1.611 1.00 95.00 104 PRO A CA 1
ATOM 728 C C . PRO A 1 104 ? 0.367 5.939 2.998 1.00 95.00 104 PRO A C 1
ATOM 730 O O . PRO A 1 104 ? -0.625 6.056 3.716 1.00 95.00 104 PRO A O 1
ATOM 733 N N . ASN A 1 105 ? 1.550 6.395 3.398 1.00 92.44 105 ASN A N 1
ATOM 734 C CA . ASN A 1 105 ? 1.689 7.416 4.437 1.00 92.44 105 ASN A CA 1
ATOM 735 C C . ASN A 1 105 ? 1.440 8.821 3.844 1.00 92.44 105 ASN A C 1
ATOM 737 O O . ASN A 1 105 ? 1.267 8.968 2.638 1.00 92.44 105 ASN A O 1
ATOM 741 N N . VAL A 1 106 ? 1.440 9.863 4.681 1.00 90.62 106 VAL A N 1
ATOM 742 C CA . VAL A 1 106 ? 1.174 11.254 4.251 1.00 90.62 106 VAL A CA 1
ATOM 743 C C . VAL A 1 106 ? 2.123 11.735 3.139 1.00 90.62 106 VAL A C 1
ATOM 745 O O . VAL A 1 106 ? 1.678 12.338 2.166 1.00 90.62 106 VAL A O 1
ATOM 748 N N . ALA A 1 107 ? 3.423 11.452 3.250 1.00 89.25 107 ALA A N 1
ATOM 749 C CA . ALA A 1 107 ? 4.412 11.862 2.254 1.00 89.25 107 ALA A CA 1
ATOM 750 C C . ALA A 1 107 ? 4.296 11.044 0.956 1.00 89.25 107 ALA A C 1
ATOM 752 O O . ALA A 1 107 ? 4.398 11.594 -0.138 1.00 89.25 107 ALA A O 1
ATOM 753 N N . GLU A 1 108 ? 4.040 9.738 1.073 1.00 91.62 108 GLU A N 1
ATOM 754 C CA . GLU A 1 108 ? 3.789 8.850 -0.067 1.00 91.62 108 GLU A CA 1
ATOM 755 C C . GLU A 1 108 ? 2.532 9.289 -0.830 1.00 91.62 108 GLU A C 1
ATOM 757 O O . GLU A 1 108 ? 2.564 9.390 -2.052 1.00 91.62 108 GLU A O 1
ATOM 762 N N . LEU A 1 109 ? 1.451 9.622 -0.117 1.00 93.62 109 LEU A N 1
ATOM 763 C CA . LEU A 1 109 ? 0.196 10.107 -0.694 1.00 93.62 109 LEU A CA 1
ATOM 764 C C . LEU A 1 109 ? 0.411 11.389 -1.506 1.00 93.62 109 LEU A C 1
ATOM 766 O O . LEU A 1 109 ? 0.022 11.458 -2.670 1.00 93.62 109 LEU A O 1
ATOM 770 N N . ALA A 1 110 ? 1.088 12.370 -0.913 1.00 92.06 110 ALA A N 1
ATOM 771 C CA . ALA A 1 110 ? 1.421 13.631 -1.565 1.00 92.06 110 ALA A CA 1
ATOM 772 C C . ALA A 1 110 ? 2.272 13.414 -2.827 1.00 92.06 110 ALA A C 1
ATOM 774 O O . ALA A 1 110 ? 1.981 13.969 -3.888 1.00 92.06 110 ALA A O 1
ATOM 775 N N . SER A 1 111 ? 3.275 12.533 -2.738 1.00 89.94 111 SER A N 1
ATOM 776 C CA . SER A 1 111 ? 4.141 12.187 -3.867 1.00 89.94 111 SER A CA 1
ATOM 777 C C . SER A 1 111 ? 3.393 11.483 -5.000 1.00 89.94 111 SER A C 1
ATOM 779 O O . SER A 1 111 ? 3.716 11.734 -6.158 1.00 89.94 111 SER A O 1
ATOM 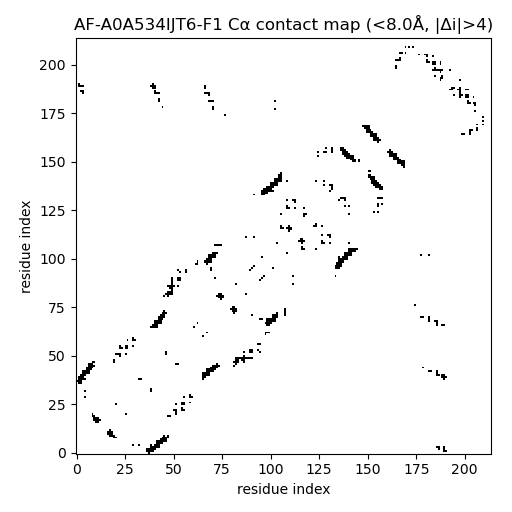781 N N . LEU A 1 112 ? 2.427 10.610 -4.703 1.00 91.31 112 LEU A N 1
ATOM 782 C CA . LEU A 1 112 ? 1.621 9.926 -5.725 1.00 91.31 112 LEU A CA 1
ATOM 783 C C . LEU A 1 112 ? 0.689 10.888 -6.471 1.00 91.31 112 LEU A C 1
ATOM 785 O O . LEU A 1 112 ? 0.375 10.664 -7.642 1.00 91.31 112 LEU A O 1
ATOM 789 N N . LEU A 1 113 ? 0.249 11.947 -5.793 1.00 93.19 113 LEU A N 1
ATOM 790 C CA . LEU A 1 113 ? -0.635 12.977 -6.333 1.00 93.19 113 LEU A CA 1
ATOM 791 C C . LEU A 1 113 ? 0.116 14.144 -6.989 1.00 93.19 113 LEU A C 1
ATOM 793 O O . LEU A 1 113 ? -0.495 14.889 -7.749 1.00 93.19 113 LEU A O 1
ATOM 797 N N . GLY A 1 114 ? 1.414 14.304 -6.717 1.00 91.00 114 GLY A N 1
ATOM 798 C CA . GLY A 1 114 ? 2.195 15.448 -7.192 1.00 91.00 114 GLY A CA 1
ATOM 799 C C . GLY A 1 114 ? 1.821 16.762 -6.497 1.00 91.00 114 GLY A C 1
ATOM 800 O O . GLY A 1 114 ? 1.879 17.820 -7.118 1.00 91.00 114 GLY A O 1
ATOM 801 N N . VAL A 1 115 ? 1.413 16.701 -5.225 1.00 94.19 115 VAL A N 1
ATOM 802 C CA . VAL A 1 115 ? 0.976 17.858 -4.421 1.00 94.19 115 VAL A CA 1
ATOM 803 C C . VAL A 1 115 ? 1.768 17.957 -3.115 1.00 94.19 115 VAL A C 1
ATOM 805 O O . VAL A 1 115 ? 2.540 17.064 -2.771 1.00 94.19 115 VAL A O 1
ATOM 808 N N . ALA A 1 116 ? 1.590 19.051 -2.372 1.00 93.25 116 ALA A N 1
ATOM 809 C CA . ALA A 1 116 ? 2.167 19.191 -1.037 1.00 93.25 116 ALA A CA 1
ATOM 810 C C . ALA A 1 116 ? 1.520 18.218 -0.035 1.00 93.25 116 ALA A C 1
ATOM 812 O O . ALA A 1 116 ? 0.344 17.877 -0.154 1.00 93.25 116 ALA A O 1
ATOM 813 N N . ALA A 1 117 ? 2.279 17.789 0.976 1.00 91.38 117 ALA A N 1
ATOM 814 C CA . ALA A 1 117 ? 1.747 16.961 2.055 1.00 91.38 117 ALA A CA 1
ATOM 815 C C . ALA A 1 117 ? 0.630 17.688 2.814 1.00 91.38 117 ALA A C 1
ATOM 817 O O . ALA A 1 117 ? 0.795 18.849 3.184 1.00 91.38 117 ALA A O 1
ATOM 818 N N . ALA A 1 118 ? -0.483 16.990 3.055 1.00 91.25 118 ALA A N 1
ATOM 819 C CA . ALA A 1 118 ? -1.587 17.516 3.849 1.00 91.25 118 ALA A CA 1
ATOM 820 C C . ALA A 1 118 ? -1.122 17.910 5.261 1.00 91.25 118 ALA A C 1
ATOM 822 O O . ALA A 1 118 ? -0.481 17.120 5.962 1.00 91.25 118 ALA A O 1
ATOM 823 N N . GLY A 1 119 ? -1.476 19.124 5.681 1.00 88.56 119 GLY A N 1
ATOM 824 C CA . GLY A 1 119 ? -1.252 19.650 7.025 1.00 88.56 119 GLY A CA 1
ATOM 825 C C . GLY A 1 119 ? -2.441 19.435 7.963 1.00 88.56 119 GLY A C 1
ATOM 826 O O . GLY A 1 119 ? -2.280 19.511 9.181 1.00 88.56 119 GLY A O 1
ATOM 827 N N . THR A 1 120 ? -3.626 19.138 7.422 1.00 89.56 120 THR A N 1
ATOM 828 C CA . THR A 1 120 ? -4.850 18.894 8.201 1.00 89.56 120 THR A CA 1
ATOM 829 C C . THR A 1 120 ? -5.504 17.557 7.855 1.00 89.56 120 THR A C 1
ATOM 831 O O . THR A 1 120 ? -5.276 16.987 6.790 1.00 89.56 120 THR A O 1
ATOM 834 N N . GLU A 1 121 ? -6.357 17.042 8.748 1.00 89.88 121 GLU A N 1
ATOM 835 C CA . GLU A 1 121 ? -7.138 15.829 8.460 1.00 89.88 121 GLU A CA 1
ATOM 836 C C . GLU A 1 121 ? -8.092 16.036 7.273 1.00 89.88 121 GLU A C 1
ATOM 838 O O . GLU A 1 121 ? -8.262 15.127 6.468 1.00 89.88 121 GLU A O 1
ATOM 843 N N . ALA A 1 122 ? -8.677 17.231 7.128 1.00 91.88 122 ALA A N 1
ATOM 844 C CA . ALA A 1 122 ? -9.558 17.551 6.006 1.00 91.88 122 ALA A CA 1
ATOM 845 C C . ALA A 1 122 ? -8.818 17.445 4.662 1.00 91.88 122 ALA A C 1
ATOM 847 O O . ALA A 1 122 ? -9.263 16.713 3.780 1.00 91.88 122 ALA A O 1
ATOM 848 N N . GLU A 1 123 ? -7.642 18.070 4.552 1.00 93.88 123 GLU A N 1
ATOM 849 C CA . GLU A 1 123 ? -6.766 17.946 3.378 1.00 93.88 123 GLU A CA 1
ATOM 850 C C . GLU A 1 123 ? -6.332 16.494 3.143 1.00 93.88 123 GLU A C 1
ATOM 852 O O . GLU A 1 123 ? -6.258 16.037 2.005 1.00 93.88 123 GLU A O 1
ATOM 857 N N . LEU A 1 124 ? -6.074 15.731 4.211 1.00 93.31 124 LEU A N 1
ATOM 858 C CA . LEU A 1 124 ? -5.675 14.329 4.101 1.00 93.31 124 LEU A CA 1
ATOM 859 C C . LEU A 1 124 ? -6.804 13.456 3.534 1.00 93.31 124 LEU A C 1
ATOM 861 O O . LEU A 1 124 ? -6.548 12.558 2.732 1.00 93.31 124 LEU A O 1
ATOM 865 N N . ILE A 1 125 ? -8.053 13.730 3.921 1.00 94.38 125 ILE A N 1
ATOM 866 C CA . ILE A 1 125 ? -9.247 13.079 3.366 1.00 94.38 125 ILE A CA 1
ATOM 867 C C . ILE A 1 125 ? -9.412 13.455 1.891 1.00 94.38 125 ILE A C 1
ATOM 869 O O . ILE A 1 125 ? -9.685 12.578 1.073 1.00 94.38 125 ILE A O 1
ATOM 873 N N . GLU A 1 126 ? -9.240 14.730 1.538 1.00 95.56 126 GLU A N 1
ATOM 874 C CA . GLU A 1 126 ? -9.310 15.202 0.149 1.00 95.56 126 GLU A CA 1
ATOM 875 C C . GLU A 1 126 ? -8.254 14.531 -0.729 1.00 95.56 126 GLU A C 1
ATOM 877 O O . GLU A 1 126 ? -8.588 13.980 -1.776 1.00 95.56 126 GLU A O 1
ATOM 882 N N . GLN A 1 127 ? -7.002 14.482 -0.272 1.00 96.00 127 GLN A N 1
ATOM 883 C CA . GLN A 1 127 ? -5.926 13.775 -0.964 1.00 96.00 127 GLN A CA 1
ATOM 884 C C . GLN A 1 127 ? -6.208 12.271 -1.062 1.00 96.00 127 GLN A C 1
ATOM 886 O O . GLN A 1 127 ? -6.031 11.673 -2.121 1.00 96.00 127 GLN A O 1
ATOM 891 N N . GLY A 1 128 ? -6.708 11.648 0.007 1.00 96.38 128 GLY A N 1
ATOM 892 C CA . GLY A 1 128 ? -7.107 10.240 -0.007 1.00 96.38 128 GLY A CA 1
ATOM 893 C C . GLY A 1 128 ? -8.184 9.944 -1.055 1.00 96.38 128 GLY A C 1
ATOM 894 O O . GLY A 1 128 ? -8.089 8.943 -1.763 1.00 96.38 128 GLY A O 1
ATOM 895 N N . ARG A 1 129 ? -9.173 10.835 -1.203 1.00 96.62 129 ARG A N 1
ATOM 896 C CA . ARG A 1 129 ? -10.201 10.743 -2.253 1.00 96.62 129 ARG A CA 1
ATOM 897 C C . ARG A 1 129 ? -9.625 10.984 -3.642 1.00 96.62 129 ARG A C 1
ATOM 899 O O . ARG A 1 129 ? -9.915 10.211 -4.541 1.00 96.62 129 ARG A O 1
ATOM 906 N N . ALA A 1 130 ? -8.755 11.976 -3.808 1.00 96.69 130 ALA A N 1
ATOM 907 C CA . ALA A 1 130 ? -8.072 12.209 -5.078 1.00 96.69 130 ALA A CA 1
ATOM 908 C C . ALA A 1 130 ? -7.246 10.990 -5.523 1.00 96.69 130 ALA A C 1
ATOM 910 O O . ALA A 1 130 ? -7.134 10.728 -6.717 1.00 96.69 130 ALA A O 1
ATOM 911 N N . LEU A 1 131 ? -6.693 10.217 -4.580 1.00 96.62 131 LEU A N 1
ATOM 912 C CA . LEU A 1 131 ? -5.996 8.974 -4.903 1.00 96.62 131 LEU A CA 1
ATOM 913 C C . LEU A 1 131 ? -6.959 7.866 -5.359 1.00 96.62 131 LEU A C 1
ATOM 915 O O . LEU A 1 131 ? -6.583 7.093 -6.236 1.00 96.62 131 LEU A O 1
ATOM 919 N N . LEU A 1 132 ? -8.182 7.793 -4.816 1.00 97.00 132 LEU A N 1
ATOM 920 C CA . LEU A 1 132 ? -9.219 6.858 -5.291 1.00 97.00 132 LEU A CA 1
ATOM 921 C C . LEU A 1 132 ? -9.586 7.108 -6.758 1.00 97.00 132 LEU A C 1
ATOM 923 O O . LEU A 1 132 ? -9.734 6.151 -7.513 1.00 97.00 132 LEU A O 1
ATOM 927 N N . GLU A 1 133 ? -9.634 8.372 -7.186 1.00 95.75 133 GLU A N 1
ATOM 928 C CA . GLU A 1 133 ? -9.907 8.745 -8.585 1.00 95.75 133 GLU A CA 1
ATOM 929 C C . GLU A 1 133 ? -8.839 8.235 -9.571 1.00 95.75 133 GLU A C 1
ATOM 931 O O . GLU A 1 133 ? -9.064 8.200 -10.778 1.00 95.75 133 GLU A O 1
ATOM 936 N N . LEU A 1 134 ? -7.676 7.791 -9.078 1.00 95.00 134 LEU A N 1
ATOM 937 C CA . LEU A 1 134 ? -6.646 7.144 -9.900 1.00 95.00 134 LEU A CA 1
ATOM 938 C C . LEU A 1 134 ? -6.906 5.646 -10.131 1.00 95.00 134 LEU A C 1
ATOM 940 O O . LEU A 1 134 ? -6.091 4.968 -10.751 1.00 95.00 134 LEU A O 1
ATOM 944 N N . GLY A 1 135 ? -8.018 5.115 -9.620 1.00 95.00 135 GLY A N 1
ATOM 945 C CA . GLY A 1 135 ? -8.487 3.752 -9.843 1.00 95.00 135 GLY A CA 1
ATOM 946 C C . GLY A 1 135 ? -8.317 2.701 -8.730 1.00 95.00 135 GLY A C 1
ATOM 947 O O . GLY A 1 135 ? -8.909 1.628 -8.909 1.00 95.00 135 GLY A O 1
ATOM 948 N N . PRO A 1 136 ? -7.574 2.886 -7.612 1.00 96.88 136 PRO A N 1
ATOM 949 C CA . PRO A 1 136 ? -7.582 1.881 -6.553 1.00 96.88 136 PRO A CA 1
ATOM 950 C C . PRO A 1 136 ? -8.974 1.782 -5.922 1.00 96.88 136 PRO A C 1
ATOM 952 O O . PRO A 1 136 ? -9.654 2.784 -5.722 1.00 96.88 136 PRO A O 1
ATOM 955 N N . ARG A 1 137 ? -9.394 0.571 -5.539 1.00 96.50 137 ARG A N 1
ATOM 956 C CA . ARG A 1 137 ? -10.725 0.357 -4.939 1.00 96.50 137 ARG A CA 1
ATOM 957 C C . ARG A 1 137 ? -10.854 0.990 -3.547 1.00 96.50 137 ARG A C 1
ATOM 959 O O . ARG A 1 137 ? -11.949 1.367 -3.136 1.00 96.50 137 ARG A O 1
ATOM 966 N N . SER A 1 138 ? -9.757 1.044 -2.799 1.00 97.88 138 SER A N 1
ATOM 967 C CA . SER A 1 138 ? -9.721 1.632 -1.463 1.00 97.88 138 SER A CA 1
ATOM 968 C C . SER A 1 138 ? -8.336 2.178 -1.126 1.00 97.88 138 SER A C 1
ATOM 970 O O . SER A 1 138 ? -7.320 1.738 -1.678 1.00 97.88 138 SER A O 1
ATOM 972 N N . VAL A 1 139 ? -8.294 3.127 -0.193 1.00 98.25 139 VAL A N 1
ATOM 973 C CA . VAL A 1 139 ? -7.063 3.759 0.291 1.00 98.25 139 VAL A CA 1
ATOM 974 C C . VAL A 1 139 ? -7.079 3.772 1.815 1.00 98.25 139 VAL A C 1
ATOM 976 O O . VAL A 1 139 ? -8.022 4.273 2.418 1.00 98.25 139 VAL A O 1
ATOM 979 N N . LEU A 1 140 ? -6.028 3.249 2.444 1.00 97.62 140 LEU A N 1
ATOM 980 C CA . LEU A 1 140 ? -5.776 3.372 3.879 1.00 97.62 140 LEU A CA 1
ATOM 981 C C . LEU A 1 140 ? -4.605 4.330 4.086 1.00 97.62 140 LEU A C 1
ATOM 983 O O . LEU A 1 140 ? -3.440 3.936 4.009 1.00 97.62 140 LEU A O 1
ATOM 987 N N . VAL A 1 141 ? -4.914 5.594 4.353 1.00 95.38 141 VAL A N 1
ATOM 988 C CA . VAL A 1 141 ? -3.895 6.606 4.623 1.00 95.38 141 VAL A CA 1
ATOM 989 C C . VAL A 1 141 ? -3.377 6.421 6.048 1.00 95.38 141 VAL A C 1
ATOM 991 O O . VAL A 1 141 ? -4.109 6.615 7.020 1.00 95.38 141 VAL A O 1
ATOM 994 N N . LYS A 1 142 ? -2.105 6.030 6.167 1.00 91.06 142 LYS A N 1
ATOM 995 C CA . LYS A 1 142 ? -1.431 5.748 7.442 1.00 91.06 142 LYS A CA 1
ATOM 996 C C . LYS A 1 142 ? -1.132 7.062 8.170 1.00 91.06 142 LYS A C 1
ATOM 998 O O . LYS A 1 142 ? -0.304 7.862 7.717 1.00 91.06 142 LYS A O 1
ATOM 1003 N N . GLY A 1 143 ? -1.763 7.281 9.320 1.00 73.06 143 GLY A N 1
ATOM 1004 C CA . GLY A 1 143 ? -1.598 8.493 10.118 1.00 73.06 143 GLY A CA 1
ATOM 1005 C C . GLY A 1 143 ? -0.447 8.376 11.105 1.00 73.06 143 GLY A C 1
ATOM 1006 O O . GLY A 1 143 ? -0.627 8.088 12.288 1.00 73.06 143 GLY A O 1
ATOM 1007 N N . GLY A 1 144 ? 0.762 8.647 10.615 1.00 58.91 144 GLY A N 1
ATOM 1008 C CA . GLY A 1 144 ? 1.968 8.748 11.443 1.00 58.91 144 GLY A CA 1
ATOM 1009 C C . GLY A 1 144 ? 2.211 10.134 12.050 1.00 58.91 144 GLY A C 1
ATOM 1010 O O . GLY A 1 144 ? 2.847 10.219 13.097 1.00 58.91 144 GLY A O 1
ATOM 1011 N N . HIS A 1 145 ? 1.679 11.206 11.451 1.00 52.38 145 HIS A N 1
ATOM 1012 C CA . HIS A 1 145 ? 2.169 12.576 11.687 1.00 52.38 145 HIS A CA 1
ATOM 1013 C C . HIS A 1 145 ? 1.247 13.483 12.516 1.00 52.38 145 HIS A C 1
ATOM 1015 O O . HIS A 1 145 ? 1.610 14.620 12.797 1.00 52.38 145 HIS A O 1
ATOM 1021 N N . GLY A 1 146 ? 0.077 12.999 12.944 1.00 57.88 146 GLY A N 1
ATOM 1022 C CA . GLY A 1 146 ? -0.746 13.731 13.909 1.00 57.88 146 GLY A CA 1
ATOM 1023 C C . GLY A 1 146 ? -0.072 13.789 15.285 1.00 57.88 146 GLY A C 1
ATOM 1024 O O . GLY A 1 146 ? 0.443 12.779 15.768 1.00 57.88 146 GLY A O 1
ATOM 1025 N N . GLY A 1 147 ? -0.087 14.954 15.933 1.00 58.97 147 GLY A N 1
ATOM 1026 C CA . GLY A 1 147 ? 0.219 15.056 17.361 1.00 58.97 147 GLY A CA 1
ATOM 1027 C C . GLY A 1 147 ? -0.911 14.432 18.188 1.00 58.97 147 GLY A C 1
ATOM 1028 O O . GLY A 1 147 ? -2.080 14.614 17.862 1.00 58.97 147 GLY A O 1
ATOM 1029 N N . GLY A 1 148 ? -0.589 13.680 19.244 1.00 74.25 148 GLY A N 1
ATOM 1030 C CA . GLY A 1 148 ? -1.601 13.136 20.158 1.00 74.25 148 GLY A CA 1
ATOM 1031 C C . GLY A 1 148 ? -1.306 11.736 20.689 1.00 74.25 148 GLY A C 1
ATOM 1032 O O . GLY A 1 148 ? -0.309 11.104 20.338 1.00 74.25 148 GLY A O 1
ATOM 1033 N N . ARG A 1 149 ? -2.201 11.250 21.558 1.00 82.56 149 ARG A N 1
ATOM 1034 C CA . ARG A 1 149 ? -2.095 9.936 22.220 1.00 82.56 149 ARG A CA 1
ATOM 1035 C C . ARG A 1 149 ? -2.472 8.761 21.318 1.00 82.56 149 ARG A C 1
ATOM 1037 O O . ARG A 1 149 ? -2.159 7.625 21.657 1.00 82.56 149 ARG A O 1
ATOM 1044 N N . GLU A 1 150 ? -3.109 9.028 20.183 1.00 85.12 150 GLU A N 1
ATOM 1045 C CA . GLU A 1 150 ? -3.556 8.008 19.238 1.00 85.12 150 GLU A CA 1
ATOM 1046 C C . GLU A 1 150 ? -2.875 8.162 17.871 1.00 85.12 150 GLU A C 1
ATOM 1048 O O . GLU A 1 150 ? -2.474 9.253 17.447 1.00 85.12 150 GLU A O 1
ATOM 1053 N N . ALA A 1 151 ? -2.724 7.037 17.182 1.00 87.75 151 ALA A N 1
ATOM 1054 C CA . ALA A 1 151 ? -2.374 6.957 15.775 1.00 87.75 151 ALA A CA 1
ATOM 1055 C C . ALA A 1 151 ? -3.626 6.551 14.993 1.00 87.75 151 ALA A C 1
ATOM 1057 O O . ALA A 1 151 ? -4.109 5.428 15.145 1.00 87.75 151 ALA A O 1
ATOM 1058 N N . VAL A 1 152 ? -4.138 7.460 14.165 1.00 90.38 152 VAL A N 1
ATOM 1059 C CA . VAL A 1 152 ? -5.388 7.278 13.415 1.00 90.38 152 VAL A CA 1
ATOM 1060 C C . VAL A 1 152 ? -5.069 7.040 11.949 1.00 90.38 152 VAL A C 1
ATOM 1062 O O . VAL A 1 152 ? -4.495 7.913 11.311 1.00 90.38 152 VAL A O 1
ATOM 1065 N N . ASP A 1 153 ? -5.469 5.894 11.408 1.00 93.88 153 ASP A N 1
ATOM 1066 C CA . ASP A 1 153 ? -5.436 5.658 9.964 1.00 93.88 153 ASP A CA 1
ATOM 1067 C C . ASP A 1 153 ? -6.822 5.916 9.363 1.00 93.88 153 ASP A C 1
ATOM 1069 O O . ASP A 1 153 ? -7.849 5.618 9.982 1.00 93.88 153 ASP A O 1
ATOM 1073 N N . LEU A 1 154 ? -6.847 6.480 8.157 1.00 95.25 154 LEU A N 1
ATOM 1074 C CA . LEU A 1 154 ? -8.070 6.837 7.442 1.00 95.25 154 LEU A CA 1
ATOM 1075 C C . LEU A 1 154 ? -8.311 5.837 6.316 1.00 95.25 154 LEU A C 1
ATOM 1077 O O . LEU A 1 154 ? -7.543 5.799 5.358 1.00 95.25 154 LEU A O 1
ATOM 1081 N N . LEU A 1 155 ? -9.370 5.038 6.423 1.00 97.50 155 LEU A N 1
ATOM 1082 C CA . LEU A 1 155 ? -9.796 4.118 5.373 1.00 97.50 155 LEU A CA 1
ATOM 1083 C C . LEU A 1 155 ? -10.899 4.772 4.534 1.00 97.50 155 LEU A C 1
ATOM 1085 O O . LEU A 1 155 ? -11.989 5.063 5.036 1.00 97.50 155 LEU A O 1
ATOM 1089 N N . LEU A 1 156 ? -10.598 4.990 3.256 1.00 97.38 156 LEU A N 1
ATOM 1090 C CA . LEU A 1 156 ? -11.484 5.570 2.255 1.00 97.38 156 LEU A CA 1
ATOM 1091 C C . LEU A 1 156 ? -11.882 4.515 1.219 1.00 97.38 156 LEU A C 1
ATOM 1093 O O . LEU A 1 156 ? -11.037 3.773 0.713 1.00 97.38 156 LEU A O 1
ATOM 1097 N N . LEU A 1 157 ? -13.170 4.495 0.882 1.00 94.69 157 LEU A N 1
ATOM 1098 C CA . LEU A 1 157 ? -13.745 3.724 -0.216 1.00 94.69 157 LEU A CA 1
ATOM 1099 C C . LEU A 1 157 ? -14.633 4.664 -1.044 1.00 94.69 157 LEU A C 1
ATOM 1101 O O . LEU A 1 157 ? -15.243 5.576 -0.488 1.00 94.69 157 LEU A O 1
ATOM 1105 N N . GLU A 1 158 ? -14.716 4.434 -2.355 1.00 82.06 158 GLU A N 1
ATOM 1106 C CA . GLU A 1 158 ? -15.341 5.334 -3.346 1.00 82.06 158 GLU A CA 1
ATOM 1107 C C . GLU A 1 158 ? -16.766 5.795 -2.980 1.00 82.06 158 GLU A C 1
ATOM 1109 O O . GLU A 1 158 ? -17.159 6.921 -3.273 1.00 82.06 158 GLU A O 1
ATOM 1114 N N . ARG A 1 159 ? -17.558 4.941 -2.318 1.00 83.06 159 ARG A N 1
ATOM 1115 C CA . ARG A 1 159 ? -18.987 5.195 -2.049 1.00 83.06 159 ARG A CA 1
ATOM 1116 C C . ARG A 1 159 ? -19.410 4.885 -0.617 1.00 83.06 159 ARG A C 1
ATOM 1118 O O . ARG A 1 159 ? -20.596 4.687 -0.361 1.00 83.06 159 ARG A O 1
ATOM 1125 N N . GLU A 1 160 ? -18.462 4.844 0.313 1.00 90.94 160 GLU A N 1
ATOM 1126 C CA . GLU A 1 160 ? -18.749 4.569 1.722 1.00 90.94 160 GLU A CA 1
ATOM 1127 C C . GLU A 1 160 ? -18.322 5.716 2.642 1.00 90.94 160 GLU A C 1
ATOM 1129 O O . GLU A 1 160 ? -17.452 6.520 2.291 1.00 90.94 160 GLU A O 1
ATOM 1134 N N . PRO A 1 161 ? -18.909 5.800 3.851 1.00 92.00 161 PRO A N 1
ATOM 1135 C CA . PRO A 1 161 ? -18.422 6.700 4.881 1.00 92.00 161 PRO A CA 1
ATOM 1136 C C . PRO A 1 161 ? -16.945 6.450 5.200 1.00 92.00 161 PRO A C 1
ATOM 1138 O O . PRO A 1 161 ? -16.489 5.309 5.273 1.00 92.00 161 PRO A O 1
ATOM 1141 N N . LEU A 1 162 ? -16.215 7.535 5.461 1.00 94.50 162 LEU A N 1
ATOM 1142 C CA . LEU A 1 162 ? -14.852 7.477 5.981 1.00 94.50 162 LEU A CA 1
ATOM 1143 C C . LEU A 1 162 ? -14.810 6.647 7.270 1.00 94.50 162 LEU A C 1
ATOM 1145 O O . LEU A 1 162 ? -15.563 6.915 8.210 1.00 94.50 162 LEU A O 1
ATOM 1149 N N . ARG A 1 163 ? -13.859 5.716 7.353 1.00 95.19 163 ARG A N 1
ATOM 1150 C CA . ARG A 1 163 ? -13.609 4.925 8.561 1.00 95.19 163 ARG A CA 1
ATOM 1151 C C . ARG A 1 163 ? -12.293 5.345 9.199 1.00 95.19 163 ARG A C 1
ATOM 1153 O O . ARG A 1 163 ? -11.275 5.477 8.523 1.00 95.19 163 ARG A O 1
ATOM 1160 N N . ARG A 1 164 ? -12.322 5.552 10.515 1.00 93.75 164 ARG A N 1
ATOM 1161 C CA . ARG A 1 164 ? -11.148 5.899 11.325 1.00 93.75 164 ARG A CA 1
ATOM 1162 C C . ARG A 1 164 ? -10.712 4.676 12.112 1.00 93.75 164 ARG A C 1
ATOM 1164 O O . ARG A 1 164 ? -11.504 4.118 12.865 1.00 93.75 164 ARG A O 1
ATOM 1171 N N . LEU A 1 165 ? -9.461 4.271 11.933 1.00 93.38 165 LEU A N 1
ATOM 1172 C CA . LEU A 1 165 ? -8.845 3.168 12.661 1.00 93.38 165 LEU A CA 1
ATOM 1173 C C . LEU A 1 165 ? -7.837 3.754 13.647 1.00 93.38 165 LEU A C 1
ATOM 1175 O O . LEU A 1 165 ? -6.701 4.058 13.277 1.00 93.38 165 LEU A O 1
ATOM 1179 N N . SER A 1 166 ? -8.267 3.959 14.891 1.00 90.19 166 SER A N 1
ATOM 1180 C CA . SER A 1 166 ? -7.414 4.483 15.955 1.00 90.19 166 SER A CA 1
ATOM 1181 C C . SER A 1 166 ? -6.792 3.360 16.781 1.00 90.19 166 SER A C 1
ATOM 1183 O O . SER A 1 166 ? -7.373 2.295 16.994 1.00 90.19 166 SER A O 1
ATOM 1185 N N . ALA A 1 167 ? -5.571 3.609 17.238 1.00 88.81 167 ALA A N 1
ATOM 1186 C CA . ALA A 1 167 ? -4.916 2.810 18.259 1.00 88.81 167 ALA A CA 1
ATOM 1187 C C . ALA A 1 167 ? -3.985 3.693 19.099 1.00 88.81 167 ALA A C 1
ATOM 1189 O O . ALA A 1 167 ? -3.548 4.743 18.606 1.00 88.81 167 ALA A O 1
ATOM 1190 N N . PRO A 1 168 ? -3.630 3.282 20.331 1.00 87.56 168 PRO A N 1
ATOM 1191 C CA . PRO A 1 168 ? -2.656 4.003 21.137 1.00 87.56 168 PRO A CA 1
ATOM 1192 C C . PRO A 1 168 ? -1.346 4.216 20.377 1.00 87.56 168 PRO A C 1
ATOM 1194 O O . PRO A 1 168 ? -0.803 3.300 19.754 1.00 87.56 168 PRO A O 1
ATOM 1197 N N . ARG A 1 169 ? -0.824 5.440 20.430 1.00 85.38 169 ARG A N 1
ATOM 1198 C CA . ARG A 1 169 ? 0.461 5.770 19.822 1.00 85.38 169 ARG A CA 1
ATOM 1199 C C . ARG A 1 169 ? 1.581 5.156 20.653 1.00 85.38 169 ARG A C 1
ATOM 1201 O O . ARG A 1 169 ? 1.689 5.404 21.851 1.00 85.38 169 ARG A O 1
ATOM 1208 N N . SER A 1 170 ? 2.438 4.384 19.996 1.00 81.31 170 SER A N 1
ATOM 1209 C CA . SER A 1 170 ? 3.651 3.872 20.622 1.00 81.31 170 SER A CA 1
ATOM 1210 C C . SER A 1 170 ? 4.684 4.986 20.796 1.00 81.31 170 SER A C 1
ATOM 1212 O O . SER A 1 170 ? 4.896 5.789 19.888 1.00 81.31 170 SER A O 1
ATOM 1214 N N . ALA A 1 171 ? 5.361 4.999 21.945 1.00 77.81 171 ALA A N 1
ATOM 1215 C CA . ALA A 1 171 ? 6.548 5.826 22.166 1.00 77.81 171 ALA A CA 1
ATOM 1216 C C . ALA A 1 171 ? 7.809 5.244 21.492 1.00 77.81 171 ALA A C 1
ATOM 1218 O O . ALA A 1 171 ? 8.831 5.920 21.403 1.00 77.81 171 ALA A O 1
ATOM 1219 N N . ARG A 1 172 ? 7.757 3.985 21.028 1.00 78.88 172 ARG A N 1
ATOM 1220 C CA . ARG A 1 172 ? 8.862 3.310 20.337 1.00 78.88 172 ARG A CA 1
ATOM 1221 C C . ARG A 1 172 ? 8.764 3.533 18.834 1.00 78.88 172 ARG A C 1
ATOM 1223 O O . ARG A 1 172 ? 7.709 3.333 18.237 1.00 78.88 172 ARG A O 1
ATOM 1230 N N . THR A 1 173 ? 9.904 3.807 18.214 1.00 72.81 173 THR A N 1
ATOM 1231 C CA . THR A 1 173 ? 10.039 3.794 16.757 1.00 72.81 173 THR A CA 1
ATOM 1232 C C . THR A 1 173 ? 10.539 2.424 16.314 1.00 72.81 173 THR A C 1
ATOM 1234 O O . THR A 1 173 ? 11.649 2.024 16.658 1.00 72.81 173 THR A O 1
ATOM 1237 N N . LEU A 1 174 ? 9.728 1.703 15.538 1.00 73.06 174 LEU A N 1
ATOM 1238 C CA . LEU A 1 174 ? 10.127 0.463 14.872 1.00 73.06 174 LEU A CA 1
ATOM 1239 C C . LEU A 1 174 ? 10.250 0.713 13.367 1.00 73.06 174 LEU A C 1
ATOM 1241 O O . LEU A 1 174 ? 9.434 1.422 12.776 1.00 73.06 174 LEU A O 1
ATOM 1245 N N . ARG A 1 175 ? 11.265 0.118 12.735 1.00 76.00 175 ARG A N 1
ATOM 1246 C CA . ARG A 1 175 ? 11.374 0.095 11.270 1.00 76.00 175 ARG A CA 1
ATOM 1247 C C . ARG A 1 175 ? 10.436 -0.968 10.702 1.00 76.00 175 ARG A C 1
ATOM 1249 O O . ARG A 1 175 ? 10.222 -2.002 11.324 1.00 76.00 175 ARG A O 1
ATOM 1256 N N . GLY A 1 176 ? 9.891 -0.719 9.513 1.00 77.75 176 GLY A N 1
ATOM 1257 C CA . GLY A 1 176 ? 9.069 -1.703 8.799 1.00 77.75 176 GLY A CA 1
ATOM 1258 C C . GLY A 1 176 ? 7.627 -1.850 9.296 1.00 77.75 176 GLY A C 1
ATOM 1259 O O . GLY A 1 176 ? 6.938 -2.763 8.854 1.00 77.75 176 GLY A O 1
ATOM 1260 N N . THR A 1 177 ? 7.131 -0.952 10.151 1.00 84.25 177 THR A N 1
ATOM 1261 C CA . THR A 1 177 ? 5.733 -0.970 10.629 1.00 84.25 177 THR A CA 1
ATOM 1262 C C . THR A 1 177 ? 4.721 -0.840 9.490 1.00 84.25 177 THR A C 1
ATOM 1264 O O . THR A 1 177 ? 3.695 -1.511 9.510 1.00 84.25 177 THR A O 1
ATOM 1267 N N . GLY A 1 178 ? 5.032 -0.054 8.451 1.00 86.75 178 GLY A N 1
ATOM 1268 C CA . GLY A 1 178 ? 4.230 0.008 7.223 1.00 86.75 178 GLY A CA 1
ATOM 1269 C C . GLY A 1 178 ? 4.152 -1.343 6.506 1.00 86.75 178 GLY A C 1
ATOM 1270 O O . GLY A 1 178 ? 3.058 -1.835 6.238 1.00 86.75 178 GLY A O 1
ATOM 1271 N N . CYS A 1 179 ? 5.301 -1.997 6.306 1.00 88.81 179 CYS A N 1
ATOM 1272 C CA . CYS A 1 179 ? 5.355 -3.331 5.710 1.00 88.81 179 CYS A CA 1
ATOM 1273 C C . CYS A 1 179 ? 4.591 -4.363 6.551 1.00 88.81 179 CYS A C 1
ATOM 1275 O O . CYS A 1 179 ? 3.868 -5.183 5.985 1.00 88.81 179 CYS A O 1
ATOM 1277 N N . ALA A 1 180 ? 4.734 -4.325 7.880 1.00 91.38 180 ALA A N 1
ATOM 1278 C CA . ALA A 1 180 ? 4.024 -5.214 8.797 1.00 91.38 180 ALA A CA 1
ATOM 1279 C C . ALA A 1 180 ? 2.504 -5.016 8.708 1.00 91.38 180 ALA A C 1
ATOM 1281 O O . ALA A 1 180 ? 1.776 -5.997 8.571 1.00 91.38 180 ALA A O 1
ATOM 1282 N N . LEU A 1 181 ? 2.034 -3.763 8.680 1.00 93.81 181 LEU A N 1
ATOM 1283 C CA . LEU A 1 181 ? 0.622 -3.429 8.484 1.00 93.81 181 LEU A CA 1
ATOM 1284 C C . LEU A 1 181 ? 0.094 -3.999 7.165 1.00 93.81 181 LEU A C 1
ATOM 1286 O O . LEU A 1 181 ? -0.864 -4.765 7.168 1.00 93.81 181 LEU A O 1
ATOM 1290 N N . ALA A 1 182 ? 0.744 -3.681 6.043 1.00 95.44 182 ALA A N 1
ATOM 1291 C CA . ALA A 1 182 ? 0.322 -4.146 4.723 1.00 95.44 182 ALA A CA 1
ATOM 1292 C C . ALA A 1 182 ? 0.319 -5.682 4.621 1.00 95.44 182 ALA A C 1
ATOM 1294 O O . ALA A 1 182 ? -0.570 -6.268 4.004 1.00 95.44 182 ALA A O 1
ATOM 1295 N N . SER A 1 183 ? 1.284 -6.343 5.268 1.00 95.56 183 SER A N 1
ATOM 1296 C CA . SER A 1 183 ? 1.378 -7.807 5.301 1.00 95.56 183 SER A CA 1
ATOM 1297 C C . SER A 1 183 ? 0.260 -8.428 6.138 1.00 95.56 183 SER A C 1
ATOM 1299 O O . SER A 1 183 ? -0.355 -9.400 5.702 1.00 95.56 183 SER A O 1
ATOM 1301 N N . ALA A 1 184 ? -0.050 -7.849 7.300 1.00 96.50 184 ALA A N 1
ATOM 1302 C CA . ALA A 1 184 ? -1.154 -8.290 8.148 1.00 96.50 184 ALA A CA 1
ATOM 1303 C C . ALA A 1 184 ? -2.514 -8.119 7.450 1.00 96.50 184 ALA A C 1
ATOM 1305 O O . ALA A 1 184 ? -3.351 -9.020 7.514 1.00 96.50 184 ALA A O 1
ATOM 1306 N N . ILE A 1 185 ? -2.713 -7.023 6.708 1.00 98.19 185 ILE A N 1
ATOM 1307 C CA . ILE A 1 185 ? -3.928 -6.818 5.904 1.00 98.19 185 ILE A CA 1
ATOM 1308 C C . ILE A 1 185 ? -4.027 -7.877 4.803 1.00 98.19 185 ILE A C 1
ATOM 1310 O O . ILE A 1 185 ? -5.060 -8.534 4.674 1.00 98.19 185 ILE A O 1
ATOM 1314 N N . ALA A 1 186 ? -2.954 -8.094 4.035 1.00 97.81 186 ALA A N 1
ATOM 1315 C CA . ALA A 1 186 ? -2.942 -9.100 2.974 1.00 97.81 186 ALA A CA 1
ATOM 1316 C C . ALA A 1 186 ? -3.206 -10.515 3.519 1.00 97.81 186 ALA A C 1
ATOM 1318 O O . ALA A 1 186 ? -3.946 -11.282 2.906 1.00 97.81 186 ALA A O 1
ATOM 1319 N N . ALA A 1 187 ? -2.669 -10.850 4.695 1.00 97.25 187 ALA A N 1
ATOM 1320 C CA . ALA A 1 187 ? -2.953 -12.114 5.369 1.00 97.25 187 ALA A CA 1
ATOM 1321 C C . ALA A 1 187 ? -4.435 -12.244 5.764 1.00 97.25 187 ALA A C 1
ATOM 1323 O O . ALA A 1 187 ? -5.036 -13.292 5.525 1.00 97.25 187 ALA A O 1
ATOM 1324 N N . GLY A 1 188 ? -5.043 -11.181 6.303 1.00 97.62 188 GLY A N 1
ATOM 1325 C CA . GLY A 1 188 ? -6.473 -11.146 6.621 1.00 97.62 188 GLY A CA 1
ATOM 1326 C C . GLY A 1 188 ? -7.358 -11.358 5.389 1.00 97.62 188 GLY A C 1
ATOM 1327 O O . GLY A 1 188 ? -8.283 -12.172 5.427 1.00 97.62 188 GLY A O 1
ATOM 1328 N N . LEU A 1 189 ? -7.029 -10.698 4.275 1.00 97.62 189 LEU A N 1
ATOM 1329 C CA . LEU A 1 189 ? -7.727 -10.864 2.995 1.00 97.62 189 LEU A CA 1
ATOM 1330 C C . LEU A 1 189 ? -7.573 -12.287 2.438 1.00 97.62 189 LEU A C 1
ATOM 1332 O O . LEU A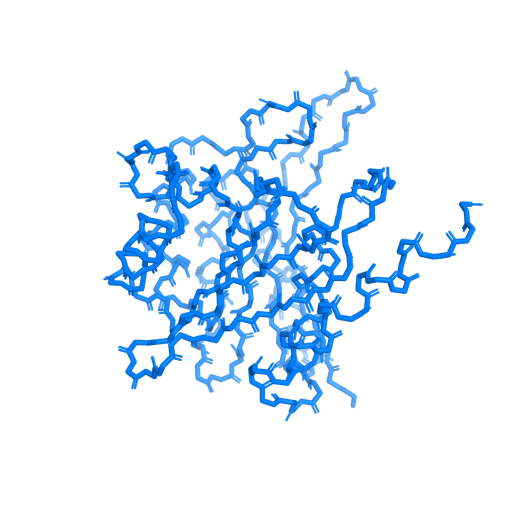 1 189 ? -8.560 -12.899 2.037 1.00 97.62 189 LEU A O 1
ATOM 1336 N N . ALA A 1 190 ? -6.366 -12.861 2.484 1.00 96.62 190 ALA A N 1
ATOM 1337 C CA . ALA A 1 190 ? -6.126 -14.244 2.060 1.00 96.62 190 ALA A CA 1
ATOM 1338 C C . ALA A 1 190 ? -6.882 -15.277 2.918 1.00 96.62 190 ALA A C 1
ATOM 1340 O O . ALA A 1 190 ? -7.195 -16.369 2.436 1.00 96.62 1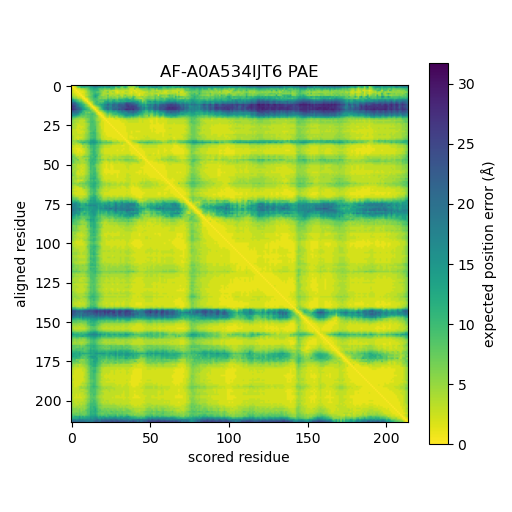90 ALA A O 1
ATOM 1341 N N . ALA A 1 191 ? -7.183 -14.934 4.175 1.00 96.19 191 ALA A N 1
ATOM 1342 C CA . ALA A 1 191 ? -8.005 -15.726 5.087 1.00 96.19 191 ALA A CA 1
ATOM 1343 C C . ALA A 1 191 ? -9.522 -15.504 4.906 1.00 96.19 191 ALA A C 1
ATOM 1345 O O . ALA A 1 191 ? -10.310 -16.144 5.598 1.00 96.19 191 ALA A O 1
ATOM 1346 N N . GLY A 1 192 ? -9.940 -14.630 3.983 1.00 95.62 192 GLY A N 1
ATOM 1347 C CA . GLY A 1 192 ? -11.347 -14.355 3.684 1.00 95.62 192 GLY A CA 1
ATOM 1348 C C . GLY A 1 192 ? -12.008 -13.311 4.588 1.00 95.62 192 GLY A C 1
ATOM 1349 O O . GLY A 1 192 ? -13.233 -13.236 4.614 1.00 95.62 192 GLY A O 1
ATOM 1350 N N . SER A 1 193 ? -11.233 -12.515 5.334 1.00 97.31 193 SER A N 1
ATOM 1351 C CA . SER A 1 193 ? -11.786 -11.377 6.083 1.00 97.31 193 SER A CA 1
ATOM 1352 C C . SER A 1 193 ? -12.288 -10.287 5.134 1.00 97.31 193 SER A C 1
ATOM 1354 O O . SER A 1 193 ? -11.748 -10.119 4.038 1.00 97.31 193 SER A O 1
ATOM 1356 N N . SER A 1 194 ? -13.278 -9.505 5.579 1.00 96.31 194 SER A N 1
ATOM 1357 C CA . SER A 1 194 ? -13.616 -8.247 4.907 1.00 96.31 194 SER A CA 1
ATOM 1358 C C . SER A 1 194 ? -12.409 -7.301 4.916 1.00 96.31 194 SER A C 1
ATOM 1360 O O . SER A 1 194 ? -11.499 -7.438 5.744 1.00 96.31 194 SER A O 1
ATOM 1362 N N . LEU A 1 195 ? -12.385 -6.336 3.996 1.00 96.75 195 LEU A N 1
ATOM 1363 C CA . LEU A 1 195 ? -11.307 -5.350 3.937 1.00 96.75 195 LEU A CA 1
ATOM 1364 C C . LEU A 1 195 ? -11.221 -4.563 5.247 1.00 96.75 195 LEU A C 1
ATOM 1366 O O . LEU A 1 195 ? -10.133 -4.354 5.781 1.00 96.75 195 LEU A O 1
ATOM 1370 N N . GLU A 1 196 ? -12.364 -4.150 5.781 1.00 96.19 196 GLU A N 1
ATOM 1371 C CA . GLU A 1 196 ? -12.433 -3.353 6.998 1.00 96.19 196 GLU A CA 1
ATOM 1372 C C . GLU A 1 196 ? -11.975 -4.147 8.219 1.00 96.19 196 GLU A C 1
ATOM 1374 O O . GLU A 1 196 ? -11.185 -3.629 9.010 1.00 96.19 196 GLU A O 1
ATOM 1379 N N . ASP A 1 197 ? -12.382 -5.415 8.336 1.00 96.81 197 ASP A N 1
ATOM 1380 C CA . ASP A 1 197 ? -11.914 -6.295 9.409 1.00 96.81 197 ASP A CA 1
ATOM 1381 C C . ASP A 1 197 ? -10.412 -6.561 9.297 1.00 96.81 197 ASP A C 1
ATOM 1383 O O . ASP A 1 197 ? -9.706 -6.552 10.308 1.00 96.81 197 ASP A O 1
ATOM 1387 N N . ALA A 1 198 ? -9.900 -6.774 8.080 1.00 97.88 198 ALA A N 1
ATOM 1388 C CA . ALA A 1 198 ? -8.474 -6.974 7.843 1.00 97.88 198 ALA A CA 1
ATOM 1389 C C . ALA A 1 198 ? -7.663 -5.734 8.254 1.00 97.88 198 ALA A C 1
ATOM 1391 O O . ALA A 1 198 ? -6.665 -5.865 8.965 1.00 97.88 198 ALA A O 1
ATOM 1392 N N . CYS A 1 199 ? -8.114 -4.532 7.885 1.00 97.25 199 CYS A N 1
ATOM 1393 C CA . CYS A 1 199 ? -7.489 -3.270 8.285 1.00 97.25 199 CYS A CA 1
ATOM 1394 C C . CYS A 1 199 ? -7.548 -3.047 9.804 1.00 97.25 199 CYS A C 1
ATOM 1396 O O . CYS A 1 199 ? -6.531 -2.712 10.416 1.00 97.25 199 CYS A O 1
ATOM 1398 N N . ALA A 1 200 ? -8.705 -3.270 10.434 1.00 95.56 200 ALA A N 1
ATOM 1399 C CA . ALA A 1 200 ? -8.871 -3.103 11.876 1.00 95.56 200 ALA A CA 1
ATOM 1400 C C . ALA A 1 200 ? -7.986 -4.078 12.671 1.00 95.56 200 ALA A C 1
ATOM 1402 O O . ALA A 1 200 ? -7.280 -3.665 13.594 1.00 95.56 200 ALA A O 1
ATOM 1403 N N . ARG A 1 201 ? -7.955 -5.359 12.283 1.00 95.88 201 ARG A N 1
ATOM 1404 C CA . ARG A 1 201 ? -7.095 -6.375 12.914 1.00 95.88 201 ARG A CA 1
ATOM 1405 C C . ARG A 1 201 ? -5.615 -6.072 12.712 1.00 95.88 201 ARG A C 1
ATOM 1407 O O . ARG A 1 201 ? -4.850 -6.173 13.665 1.00 95.88 201 ARG A O 1
ATOM 1414 N N . ALA A 1 202 ? -5.210 -5.653 11.514 1.00 95.81 202 ALA A N 1
ATOM 1415 C CA . ALA A 1 202 ? -3.824 -5.282 11.240 1.00 95.81 202 ALA A CA 1
ATOM 1416 C C . ALA A 1 202 ? -3.363 -4.084 12.086 1.00 95.81 202 ALA A C 1
ATOM 1418 O O . ALA A 1 202 ? -2.234 -4.074 12.581 1.00 95.81 202 ALA A O 1
ATOM 1419 N N . LYS A 1 203 ? -4.243 -3.100 12.312 1.00 93.38 203 LYS A N 1
ATOM 1420 C CA . LYS A 1 203 ? -3.965 -1.965 13.200 1.00 93.38 203 LYS A CA 1
ATOM 1421 C C . LYS A 1 203 ? -3.724 -2.414 14.643 1.00 93.38 203 LYS A C 1
ATOM 1423 O O . LYS A 1 203 ? -2.765 -1.954 15.254 1.00 93.38 203 LYS A O 1
ATOM 1428 N N . GLN A 1 204 ? -4.547 -3.326 15.166 1.00 92.31 204 GLN A N 1
ATOM 1429 C CA . GLN A 1 204 ? -4.355 -3.885 16.511 1.00 92.31 204 GLN A CA 1
ATOM 1430 C C . GLN A 1 204 ? -3.082 -4.732 16.605 1.00 92.31 204 GLN A C 1
ATOM 1432 O O . GLN A 1 204 ? -2.319 -4.590 17.555 1.00 92.31 204 GLN A O 1
ATOM 1437 N N . HIS A 1 205 ? -2.779 -5.519 15.573 1.00 91.56 205 HIS A N 1
ATOM 1438 C CA . HIS A 1 205 ? -1.550 -6.305 15.523 1.00 91.56 205 HIS A CA 1
ATOM 1439 C C . HIS A 1 205 ? -0.282 -5.437 15.615 1.00 91.56 205 HIS A C 1
ATOM 1441 O O . HIS A 1 205 ? 0.685 -5.809 16.278 1.00 91.56 205 HIS A O 1
ATOM 1447 N N . LEU A 1 206 ? -0.279 -4.238 15.017 1.00 88.81 206 LEU A N 1
ATOM 1448 C CA . LEU A 1 206 ? 0.834 -3.301 15.204 1.00 88.81 206 LEU A CA 1
ATOM 1449 C C . LEU A 1 206 ? 1.015 -2.882 16.669 1.00 88.81 206 LEU A C 1
ATOM 1451 O O . LEU A 1 206 ? 2.152 -2.726 17.109 1.00 88.81 206 LEU A O 1
ATOM 1455 N N . VAL A 1 207 ? -0.072 -2.692 17.423 1.00 87.44 207 VAL A N 1
ATOM 1456 C CA . VAL A 1 207 ? -0.001 -2.346 18.854 1.00 87.44 207 VAL A CA 1
ATOM 1457 C C . VAL A 1 207 ? 0.703 -3.453 19.629 1.00 87.44 207 VAL A C 1
ATOM 1459 O O . VAL A 1 207 ? 1.600 -3.167 20.420 1.00 87.44 207 VAL A O 1
ATOM 1462 N N . GLU A 1 208 ? 0.350 -4.707 19.355 1.00 88.12 208 GLU A N 1
ATOM 1463 C CA . GLU A 1 208 ? 0.980 -5.881 19.965 1.00 88.12 208 GLU A CA 1
ATOM 1464 C C . GLU A 1 208 ? 2.477 -5.946 19.628 1.00 88.12 208 GLU A C 1
ATOM 1466 O O . GLU A 1 208 ? 3.304 -6.141 20.519 1.00 88.12 208 GLU A O 1
ATOM 1471 N N . LEU A 1 209 ? 2.855 -5.697 18.368 1.00 86.94 20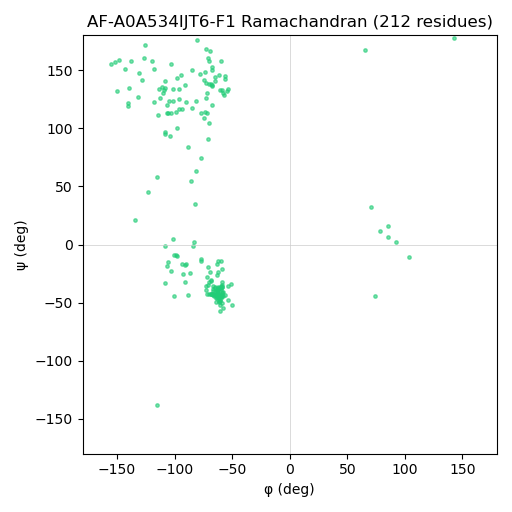9 LEU A N 1
ATOM 1472 C CA . LEU A 1 209 ? 4.261 -5.653 17.943 1.00 86.94 209 LEU A CA 1
ATOM 1473 C C . LEU A 1 209 ? 5.072 -4.594 18.702 1.00 86.94 209 LEU A C 1
ATOM 1475 O O . LEU A 1 209 ? 6.231 -4.824 19.041 1.00 86.94 209 LEU A O 1
ATOM 1479 N N . PHE A 1 210 ? 4.476 -3.444 19.024 1.00 83.31 210 PHE A N 1
ATOM 1480 C CA . PHE A 1 210 ? 5.143 -2.423 19.837 1.00 83.31 210 PHE A CA 1
ATOM 1481 C C . PHE A 1 210 ? 5.316 -2.817 21.311 1.00 83.31 210 PHE A C 1
ATOM 1483 O O . PHE A 1 210 ? 6.161 -2.227 21.992 1.00 83.31 210 PHE A O 1
ATOM 1490 N N . GLN A 1 211 ? 4.552 -3.790 21.808 1.00 83.12 211 GLN A N 1
ATOM 1491 C CA . GLN A 1 211 ? 4.625 -4.285 23.186 1.00 83.12 211 GLN A CA 1
ATOM 1492 C C . GLN A 1 211 ? 5.600 -5.457 23.348 1.00 83.12 211 GLN A C 1
ATOM 1494 O O . GLN A 1 211 ? 6.030 -5.733 24.467 1.00 83.12 211 GLN A O 1
ATOM 1499 N N . GLN A 1 212 ? 5.988 -6.123 22.257 1.00 76.62 212 GLN A N 1
ATOM 1500 C CA . GLN A 1 212 ? 6.944 -7.225 22.318 1.00 76.62 212 GLN A CA 1
ATOM 1501 C C . GLN A 1 212 ? 8.350 -6.732 22.719 1.00 76.62 212 GLN A C 1
ATOM 1503 O O . GLN A 1 212 ? 8.803 -5.683 22.230 1.00 76.62 212 GLN A O 1
ATOM 1508 N N . PRO A 1 213 ? 9.050 -7.458 23.612 1.00 65.06 213 PRO A N 1
ATOM 1509 C CA . PRO A 1 213 ? 10.445 -7.173 23.927 1.00 65.06 213 PRO A CA 1
ATOM 1510 C C . PRO A 1 213 ? 11.312 -7.320 22.668 1.00 65.06 213 PRO A C 1
ATOM 1512 O O . PRO A 1 213 ? 10.997 -8.118 21.787 1.00 65.06 213 PRO A O 1
ATOM 1515 N N . ALA A 1 214 ? 12.345 -6.478 22.568 1.00 59.47 214 ALA A N 1
ATOM 1516 C CA . ALA A 1 214 ? 13.286 -6.479 21.446 1.00 59.47 214 ALA A CA 1
ATOM 1517 C C . ALA A 1 214 ? 14.203 -7.708 21.466 1.00 59.47 214 ALA A C 1
ATOM 1519 O O . ALA A 1 214 ? 14.527 -8.169 22.584 1.00 59.47 214 ALA A O 1
#

Secondary structure (DSSP, 8-state):
-PEEEEE-----TTTS---PPPHHHHHHHHHHHHHHS-EEEEEE----SHHHHHHHHHHPPPTTTS-EEE----B-TTS-B-S-HHHHHHIIIIIGGG-SEE--BHHHHHHHHTSPPPSSHHHHHHHHHHHHTTS-SEEEEB--S--SSEEEEEEEETTS--EEEEEEPPSS--TTHHHHHHHHHHHHHHTT--HHHHHHHHHHHHHHHHHS--

pLDDT: mean 86.28, std 13.17, range [38.72, 98.31]

Radius of gyration: 16.55 Å; Cα contacts (8 Å, |Δi|>4): 405; chains: 1; bounding box: 47×44×40 Å

Foldseek 3Di:
DADEAEAAADAPPPPDGGPADDLVVLLVVLVVDVVPHHHQEYEYAQQQELSNLQSVLVRDDACVRHAYEYEDCQADPVGDGRYDPSNLCSCLQRPLLRHLEYEYEQVRLCSNVVHDGDPDPVVVVVSLQVSVVSHHQKYWHFQPPDDDQWTWIWIDGNPDDIDIQIDGDAPDDDPCLSVQLSVQLRVCSSVVHDSVVSNNVSSVVSVVVSVDDD